Protein AF-A0A2P6NLJ6-F1 (afdb_monomer_lite)

InterPro domains:
  IPR040810 Calcium-regulated actin-bundling protein, C-terminal [PF18060] (160-242)
  IPR053356 Calcium-regulated actin-bundling protein [PTHR37009] (1-282)

Foldseek 3Di:
DVPLLVLLLVLLQAFLLSLLLLVCLLCVVVCVVVCLVVSVVLSQLQLVLCPPQRRNDRWAAQVSVQVSCVVVVPPDGPVNLVVVCVVLVNPNPPRIDGSNSVVCSVVVNHSNSSSPGHQFPDDVVLLVVLVVLLVQLVVLLVQLVVLVVQLVVLVVQLVVLVVQLVVLVVVLVVLLVVLVCQLPDPVDDPVSNVVSVVVSVVSVVDPDPSNVVSVVSNVVSVVSNVVSVVVSVVSLVSSVVSLVVSVVSLVVSVVVDRHSVSSSVSSVVSSVVSVVSRPPPDD

Radius of gyration: 33.22 Å; chains: 1; bounding box: 73×37×96 Å

Organism: NCBI:txid1890364

Structure (mmCIF, N/CA/C/O backbone):
data_AF-A0A2P6NLJ6-F1
#
_entry.id   AF-A0A2P6NLJ6-F1
#
loop_
_atom_site.group_PDB
_atom_site.id
_atom_site.type_symbol
_atom_site.label_atom_id
_atom_site.label_alt_id
_atom_site.label_comp_id
_atom_site.label_asym_id
_atom_site.label_entity_id
_atom_site.label_seq_id
_atom_site.pdbx_PDB_ins_code
_atom_site.Cartn_x
_atom_site.Cartn_y
_atom_site.Cartn_z
_atom_site.occupancy
_atom_site.B_iso_or_equiv
_atom_site.auth_seq_id
_atom_site.auth_comp_id
_atom_site.auth_asym_id
_atom_site.auth_atom_id
_atom_site.pdbx_PDB_model_num
ATOM 1 N N . MET A 1 1 ? 25.438 15.750 -32.563 1.00 48.75 1 MET A N 1
ATOM 2 C CA . MET A 1 1 ? 25.910 15.327 -31.223 1.00 48.75 1 MET A CA 1
ATOM 3 C C . MET A 1 1 ? 25.343 16.173 -30.073 1.00 48.75 1 MET A C 1
ATOM 5 O O . MET A 1 1 ? 25.399 15.696 -28.951 1.00 48.75 1 MET A O 1
ATOM 9 N N . SER A 1 2 ? 24.789 17.377 -30.308 1.00 60.34 2 SER A N 1
ATOM 10 C CA . SER A 1 2 ? 24.142 18.183 -29.246 1.00 60.34 2 SER A CA 1
ATOM 11 C C . SER A 1 2 ? 22.778 17.640 -28.794 1.00 60.34 2 SER A C 1
ATOM 13 O O . SER A 1 2 ? 22.372 17.903 -27.670 1.00 60.34 2 SER A O 1
ATOM 15 N N . ASP A 1 3 ? 22.088 16.894 -29.658 1.00 83.31 3 ASP A N 1
ATOM 16 C CA . ASP A 1 3 ? 20.690 16.507 -29.444 1.00 83.31 3 ASP A CA 1
ATOM 17 C C . ASP A 1 3 ? 20.557 15.289 -28.516 1.00 83.31 3 ASP A C 1
ATOM 19 O O . ASP A 1 3 ? 19.939 15.381 -27.460 1.00 83.31 3 ASP A O 1
ATOM 23 N N . ASP A 1 4 ? 21.277 14.198 -28.813 1.00 88.44 4 ASP A N 1
ATOM 24 C CA . ASP A 1 4 ? 21.260 12.972 -27.998 1.00 88.44 4 ASP A CA 1
ATOM 25 C C . ASP A 1 4 ? 21.548 13.259 -26.515 1.00 88.44 4 ASP A C 1
ATOM 27 O O . ASP A 1 4 ? 20.836 12.776 -25.636 1.00 88.44 4 ASP A O 1
ATOM 31 N N . LYS A 1 5 ? 22.579 14.072 -26.227 1.00 87.88 5 LYS A N 1
ATOM 32 C CA . LYS A 1 5 ? 22.982 14.429 -24.854 1.00 87.88 5 LYS A CA 1
ATOM 33 C C . LYS A 1 5 ? 21.906 15.231 -24.126 1.00 87.88 5 LYS A C 1
ATOM 35 O O . LYS A 1 5 ? 21.715 15.011 -22.930 1.00 87.88 5 LYS A O 1
ATOM 40 N N . SER A 1 6 ? 21.207 16.121 -24.829 1.00 90.50 6 SER A N 1
ATOM 41 C CA . SER A 1 6 ? 20.081 16.873 -24.266 1.00 90.50 6 SER A CA 1
ATOM 42 C C . SER A 1 6 ? 18.935 15.932 -23.910 1.00 90.50 6 SER A C 1
ATOM 44 O O . SER A 1 6 ? 18.518 15.899 -22.755 1.00 90.50 6 SER A O 1
ATOM 46 N N . ILE A 1 7 ? 18.526 15.081 -24.860 1.00 92.06 7 ILE A N 1
ATOM 47 C CA . ILE A 1 7 ? 17.463 14.085 -24.666 1.00 92.06 7 ILE A CA 1
ATOM 48 C C . ILE A 1 7 ? 17.794 13.186 -23.474 1.00 92.06 7 ILE A C 1
ATOM 50 O O . ILE A 1 7 ? 16.992 13.040 -22.557 1.00 92.06 7 ILE A O 1
ATOM 54 N N . PHE A 1 8 ? 19.005 12.625 -23.430 1.00 92.44 8 PHE A N 1
ATOM 55 C CA . PHE A 1 8 ? 19.424 11.776 -22.319 1.00 92.44 8 PHE A CA 1
ATOM 56 C C . PHE A 1 8 ? 19.363 12.516 -20.977 1.00 92.44 8 PHE A C 1
ATOM 58 O O . PHE A 1 8 ? 18.851 11.967 -20.006 1.00 92.44 8 PHE A O 1
ATOM 65 N N . THR A 1 9 ? 19.811 13.775 -20.928 1.00 92.31 9 THR A N 1
ATOM 66 C CA . THR A 1 9 ? 19.730 14.606 -19.715 1.00 92.31 9 THR A CA 1
ATOM 67 C C . THR A 1 9 ? 18.283 14.787 -19.257 1.00 92.31 9 THR A C 1
ATOM 69 O O . THR A 1 9 ? 17.986 14.583 -18.081 1.00 92.31 9 THR A O 1
ATOM 72 N N . GLU A 1 10 ? 17.362 15.099 -20.168 1.00 93.88 10 GLU A N 1
ATOM 73 C CA . GLU A 1 10 ? 15.933 15.232 -19.856 1.00 93.88 10 GLU A CA 1
ATOM 74 C C . GLU A 1 10 ? 15.333 13.932 -19.310 1.00 93.88 10 GLU A C 1
ATOM 76 O O . GLU A 1 10 ? 14.584 13.953 -18.332 1.00 93.88 10 GLU A O 1
ATOM 81 N N . LEU A 1 11 ? 15.715 12.785 -19.878 1.00 95.06 11 LEU A N 1
ATOM 82 C CA . LEU A 1 11 ? 15.290 11.476 -19.383 1.00 95.06 11 LEU A CA 1
ATOM 83 C C . LEU A 1 11 ? 15.773 11.216 -17.951 1.00 95.06 11 LEU A C 1
ATOM 85 O O . LEU A 1 11 ? 15.022 10.656 -17.154 1.00 95.06 11 LEU A O 1
ATOM 89 N N . THR A 1 12 ? 16.979 11.671 -17.591 1.00 94.50 12 THR A N 1
ATOM 90 C CA . THR A 1 12 ? 17.494 11.536 -16.218 1.00 94.50 12 THR A CA 1
ATOM 91 C C . THR A 1 12 ? 16.764 12.402 -15.183 1.00 94.50 12 THR A C 1
ATOM 93 O O . THR A 1 12 ? 16.948 12.193 -13.987 1.00 94.50 12 THR A O 1
ATOM 96 N N . HIS A 1 13 ? 15.923 13.352 -15.608 1.00 95.06 13 HIS A N 1
ATOM 97 C CA . HIS A 1 13 ? 15.077 14.153 -14.714 1.00 95.06 13 HIS A CA 1
ATOM 98 C C . HIS A 1 13 ? 13.687 13.550 -14.475 1.00 95.06 13 HIS A C 1
ATOM 100 O O . HIS A 1 13 ? 12.929 14.071 -13.656 1.00 95.06 13 HIS A O 1
ATOM 106 N N . LYS A 1 14 ? 13.338 12.450 -15.152 1.00 95.88 14 LYS A N 1
ATOM 107 C CA . LYS A 1 14 ? 12.126 11.682 -14.837 1.00 95.88 14 LYS A CA 1
ATOM 108 C C . LYS A 1 14 ? 12.241 11.033 -13.455 1.00 95.88 14 LYS A C 1
ATOM 110 O O . LYS A 1 14 ? 13.343 10.883 -12.928 1.00 95.88 14 LYS A O 1
ATOM 115 N N . SER A 1 15 ? 11.116 10.604 -12.886 1.00 96.69 15 SER A N 1
ATOM 116 C CA . SER A 1 15 ? 11.121 9.855 -11.624 1.00 96.69 15 SER A CA 1
ATOM 117 C C . SER A 1 15 ? 11.936 8.557 -11.746 1.00 96.69 15 SER A C 1
ATOM 119 O O . SER A 1 15 ? 12.067 8.017 -12.848 1.00 96.69 15 SER A O 1
ATOM 121 N N . TYR A 1 16 ? 12.461 8.010 -10.643 1.00 97.19 16 TYR A N 1
ATOM 122 C CA . TYR A 1 16 ? 13.166 6.717 -10.697 1.00 97.19 16 TYR A CA 1
ATOM 123 C C . TYR A 1 16 ? 12.339 5.596 -11.361 1.00 97.19 16 TYR A C 1
ATOM 125 O O . TYR A 1 16 ? 12.891 4.898 -12.216 1.00 97.19 16 TYR A O 1
ATOM 133 N N . PRO A 1 17 ? 11.032 5.422 -11.057 1.00 95.81 17 PRO A N 1
ATOM 134 C CA . PRO A 1 17 ? 10.186 4.478 -11.788 1.00 95.81 17 PRO A CA 1
ATOM 135 C C . PRO A 1 17 ? 10.130 4.749 -13.292 1.00 95.81 17 PRO A C 1
ATOM 137 O O . PRO A 1 17 ? 10.235 3.818 -14.083 1.00 95.81 17 PRO A O 1
ATOM 140 N N . ASP A 1 18 ? 10.002 6.005 -13.712 1.00 95.44 18 ASP A N 1
ATOM 141 C CA . ASP A 1 18 ? 9.873 6.336 -15.134 1.00 95.44 18 ASP A CA 1
ATOM 142 C C . ASP A 1 18 ? 11.199 6.192 -15.890 1.00 95.44 18 ASP A C 1
ATOM 144 O O . ASP A 1 18 ? 11.201 5.774 -17.047 1.00 95.44 18 ASP A O 1
ATOM 148 N N . GLN A 1 19 ? 12.334 6.453 -15.233 1.00 97.00 19 GLN A N 1
ATOM 149 C CA . GLN A 1 19 ? 13.661 6.120 -15.761 1.00 97.00 19 GLN A CA 1
ATOM 150 C C . GLN A 1 19 ? 13.810 4.608 -15.977 1.00 97.00 19 GLN A C 1
ATOM 152 O O . GLN A 1 19 ? 14.305 4.172 -17.018 1.00 97.00 19 GLN A O 1
ATOM 157 N N . ALA A 1 20 ? 13.352 3.799 -15.015 1.00 97.31 20 ALA A N 1
ATOM 158 C CA . ALA A 1 20 ? 13.362 2.345 -15.129 1.00 97.31 20 ALA A CA 1
ATOM 159 C C . ALA A 1 20 ? 12.448 1.854 -16.261 1.00 97.31 20 ALA A C 1
ATOM 161 O O . ALA A 1 20 ? 12.888 1.061 -17.092 1.00 97.31 20 ALA A O 1
ATOM 162 N N . LYS A 1 21 ? 11.207 2.354 -16.338 1.00 95.69 21 LYS A N 1
ATOM 163 C CA . LYS A 1 21 ? 10.256 2.030 -17.415 1.00 95.69 21 LYS A CA 1
ATOM 164 C C . LYS A 1 21 ? 10.823 2.396 -18.787 1.00 95.69 21 LYS A C 1
ATOM 166 O O . LYS A 1 21 ? 10.767 1.567 -19.688 1.00 95.69 21 LYS A O 1
ATOM 171 N N . TRP A 1 22 ? 11.428 3.582 -18.928 1.00 96.19 22 TRP A N 1
ATOM 172 C CA . TRP A 1 22 ? 12.073 4.015 -20.174 1.00 96.19 22 TRP A CA 1
ATOM 173 C C . TRP A 1 22 ? 13.138 3.021 -20.642 1.00 96.19 22 TRP A C 1
ATOM 175 O O . TRP A 1 22 ? 13.148 2.603 -21.802 1.00 96.19 22 TRP A O 1
ATOM 185 N N . TYR A 1 23 ? 14.019 2.612 -19.722 1.00 96.94 23 TYR A N 1
ATOM 186 C CA . TYR A 1 23 ? 15.057 1.627 -20.008 1.00 96.94 23 TYR A CA 1
ATOM 187 C C . TYR A 1 23 ? 14.457 0.261 -20.376 1.00 96.94 23 TYR A C 1
ATOM 189 O O . TYR A 1 23 ? 14.855 -0.347 -21.369 1.00 96.94 23 TYR A O 1
ATOM 197 N N . LEU A 1 24 ? 13.484 -0.220 -19.595 1.00 96.62 24 LEU A N 1
ATOM 198 C CA . LEU A 1 24 ? 12.848 -1.517 -19.818 1.00 96.62 24 LEU A CA 1
ATOM 199 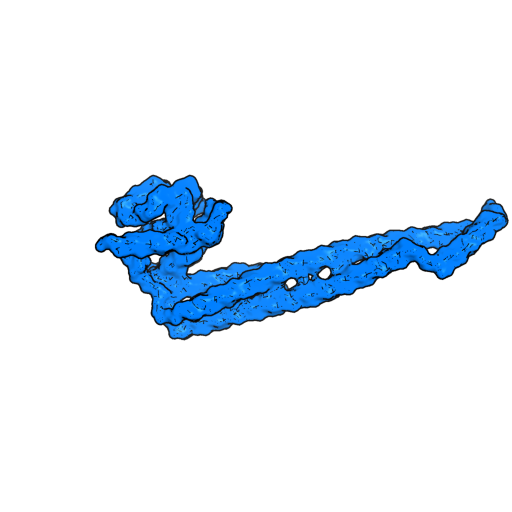C C . LEU A 1 24 ? 12.118 -1.576 -21.158 1.00 96.62 24 LEU A C 1
ATOM 201 O O . LEU A 1 24 ? 12.247 -2.576 -21.852 1.00 96.62 24 LEU A O 1
ATOM 205 N N . ASN A 1 25 ? 11.391 -0.523 -21.538 1.00 94.31 25 ASN A N 1
ATOM 206 C CA . ASN A 1 25 ? 10.736 -0.441 -22.844 1.00 94.31 25 ASN A CA 1
ATOM 207 C C . ASN A 1 25 ? 11.768 -0.480 -23.971 1.00 94.31 25 ASN A C 1
ATOM 209 O O . ASN A 1 25 ? 11.682 -1.332 -24.852 1.00 94.31 25 ASN A O 1
ATOM 213 N N . GLY A 1 26 ? 12.777 0.389 -23.867 1.00 94.44 26 GLY A N 1
ATOM 214 C CA . GLY A 1 26 ? 13.830 0.563 -24.860 1.00 94.44 26 GLY A CA 1
ATOM 215 C C . GLY A 1 26 ? 14.603 -0.705 -25.196 1.00 94.44 26 GLY A C 1
ATOM 216 O O . GLY A 1 26 ? 14.973 -0.924 -26.346 1.00 94.44 26 GLY A O 1
ATOM 217 N N . PHE A 1 27 ? 14.851 -1.543 -24.191 1.00 95.69 27 PHE A N 1
ATOM 218 C CA . PHE A 1 27 ? 15.766 -2.677 -24.306 1.00 95.69 27 PHE A CA 1
ATOM 219 C C . PHE A 1 27 ? 15.114 -4.019 -23.968 1.00 95.69 27 PHE A C 1
ATOM 221 O O . PHE A 1 27 ? 15.825 -4.994 -23.713 1.00 95.69 27 PHE A O 1
ATOM 228 N N . TRP A 1 28 ? 13.778 -4.095 -23.978 1.00 93.19 28 TRP A N 1
ATOM 229 C CA . TRP A 1 28 ? 13.030 -5.300 -23.604 1.00 93.19 28 TRP A CA 1
ATOM 230 C C . TRP A 1 28 ? 13.520 -6.542 -24.362 1.00 93.19 28 TRP A C 1
ATOM 232 O O . TRP A 1 28 ? 13.958 -7.519 -23.751 1.00 93.19 28 TRP A O 1
ATOM 242 N N . SER A 1 29 ? 13.539 -6.450 -25.695 1.00 90.50 29 SER A N 1
ATOM 243 C CA . SER A 1 29 ? 13.984 -7.509 -26.613 1.00 90.50 29 SER A CA 1
ATOM 244 C C . SER A 1 29 ? 15.503 -7.716 -26.632 1.00 90.50 29 SER A C 1
ATOM 246 O O . SER A 1 29 ? 15.977 -8.717 -27.160 1.00 90.50 29 SER A O 1
ATOM 248 N N . GLU A 1 30 ? 16.275 -6.797 -26.047 1.00 92.44 30 GLU A N 1
ATOM 249 C CA . GLU A 1 30 ? 17.738 -6.878 -25.929 1.00 92.44 30 GLU A CA 1
ATOM 250 C C . GLU A 1 30 ? 18.192 -7.482 -24.588 1.00 92.44 30 GLU A C 1
ATOM 252 O O . GLU A 1 30 ? 19.354 -7.354 -24.202 1.00 92.44 30 GLU A O 1
ATOM 257 N N . GLY A 1 31 ? 17.279 -8.134 -23.863 1.00 91.38 31 GLY A N 1
ATOM 258 C CA . GLY A 1 31 ? 17.572 -8.842 -22.617 1.00 91.38 31 GLY A CA 1
ATOM 259 C C . GLY A 1 31 ? 17.164 -8.101 -21.344 1.00 91.38 31 GLY A C 1
ATOM 260 O O . GLY A 1 31 ? 17.266 -8.686 -20.266 1.00 91.38 31 GLY A O 1
ATOM 261 N N . ALA A 1 32 ? 16.630 -6.873 -21.428 1.00 94.44 32 ALA A N 1
ATOM 262 C CA . ALA A 1 32 ? 16.170 -6.152 -20.235 1.00 94.44 32 ALA A CA 1
ATOM 263 C C . ALA A 1 32 ? 15.027 -6.880 -19.505 1.00 94.44 32 ALA A C 1
ATOM 265 O O . ALA A 1 32 ? 14.896 -6.734 -18.292 1.00 94.44 32 ALA A O 1
ATOM 266 N N . GLN A 1 33 ? 14.258 -7.727 -20.202 1.00 94.31 33 GLN A N 1
ATOM 267 C CA . GLN A 1 33 ? 13.250 -8.596 -19.587 1.00 94.31 33 GLN A CA 1
ATOM 268 C C . GLN A 1 33 ? 13.832 -9.495 -18.480 1.00 94.31 33 GLN A C 1
ATOM 270 O O . GLN A 1 33 ? 13.208 -9.656 -17.432 1.00 94.31 33 GLN A O 1
ATOM 275 N N . ALA A 1 34 ? 15.020 -10.073 -18.689 1.00 95.75 34 ALA A N 1
ATOM 276 C CA . ALA A 1 34 ? 15.660 -10.950 -17.703 1.00 95.75 34 ALA A CA 1
ATOM 277 C C . ALA A 1 34 ? 16.142 -10.175 -16.464 1.00 95.75 34 ALA A C 1
ATOM 279 O O . ALA A 1 34 ? 16.219 -10.725 -15.368 1.00 95.75 34 ALA A O 1
ATOM 280 N N . GLU A 1 35 ? 16.414 -8.882 -16.636 1.00 95.19 35 GLU A N 1
ATOM 281 C CA . GLU A 1 35 ? 16.909 -7.981 -15.596 1.00 95.19 35 GLU A CA 1
ATOM 282 C C . GLU A 1 35 ? 15.802 -7.137 -14.952 1.00 95.19 35 GLU A C 1
ATOM 284 O O . GLU A 1 35 ? 16.080 -6.360 -14.037 1.00 95.19 35 GLU A O 1
ATOM 289 N N . ALA A 1 36 ? 14.545 -7.287 -15.380 1.00 96.50 36 ALA A N 1
ATOM 290 C CA . ALA A 1 36 ? 13.442 -6.433 -14.948 1.00 96.50 36 ALA A CA 1
ATOM 291 C C . ALA A 1 36 ? 13.259 -6.422 -13.421 1.00 96.50 36 ALA A C 1
ATOM 293 O O . ALA A 1 36 ? 13.115 -5.361 -12.813 1.00 96.50 36 ALA A O 1
ATOM 294 N N . GLU A 1 37 ? 13.389 -7.585 -12.776 1.00 96.38 37 GLU A N 1
ATOM 295 C CA . GLU A 1 37 ? 13.325 -7.707 -11.315 1.00 96.38 37 GLU A CA 1
ATOM 296 C C . GLU A 1 37 ? 14.490 -6.988 -10.610 1.00 96.38 37 GLU A C 1
ATOM 298 O O . GLU A 1 37 ? 14.307 -6.401 -9.543 1.00 96.38 37 GLU A O 1
ATOM 303 N N . ASN A 1 38 ? 15.691 -7.002 -11.194 1.00 95.25 38 ASN A N 1
ATOM 304 C CA . ASN A 1 38 ? 16.839 -6.276 -10.648 1.00 95.25 38 ASN A CA 1
ATOM 305 C C . ASN A 1 38 ? 16.661 -4.768 -10.831 1.00 95.25 38 ASN A C 1
ATOM 307 O O . ASN A 1 38 ? 16.870 -4.011 -9.890 1.00 95.25 38 ASN A O 1
ATOM 311 N N . ILE A 1 39 ? 16.194 -4.337 -12.002 1.00 96.81 39 ILE A N 1
ATOM 312 C CA . ILE A 1 39 ? 15.910 -2.931 -12.310 1.00 96.81 39 ILE A CA 1
ATOM 313 C C . ILE A 1 39 ? 14.835 -2.374 -11.367 1.00 96.81 39 ILE A C 1
ATOM 315 O O . ILE A 1 39 ? 14.997 -1.280 -10.825 1.00 96.81 39 ILE A O 1
ATOM 319 N N . TRP A 1 40 ? 13.789 -3.155 -11.094 1.00 96.94 40 TRP A N 1
ATOM 320 C CA . TRP A 1 40 ? 12.788 -2.840 -10.076 1.00 96.94 40 TRP A CA 1
ATOM 321 C C . TRP A 1 40 ? 13.412 -2.631 -8.693 1.00 96.94 40 TRP A C 1
ATOM 323 O O . TRP A 1 40 ? 13.136 -1.623 -8.034 1.00 96.94 40 TRP A O 1
ATOM 333 N N . LYS A 1 41 ? 14.278 -3.556 -8.254 1.00 96.06 41 LYS A N 1
ATOM 334 C CA . LYS A 1 41 ? 14.988 -3.455 -6.969 1.00 96.06 41 LYS A CA 1
ATOM 335 C C . LYS A 1 41 ? 15.900 -2.232 -6.920 1.00 96.06 41 LYS A C 1
ATOM 337 O O . LYS A 1 41 ? 15.925 -1.551 -5.900 1.00 96.06 41 LYS A O 1
ATOM 342 N N . PHE A 1 42 ? 16.606 -1.922 -8.006 1.00 96.12 42 PHE A N 1
ATOM 343 C CA . PHE A 1 42 ? 17.468 -0.745 -8.083 1.00 96.12 42 PHE A CA 1
ATOM 344 C C . PHE A 1 42 ? 16.661 0.538 -7.934 1.00 96.12 42 PHE A C 1
ATOM 346 O O . PHE A 1 42 ? 16.980 1.352 -7.076 1.00 96.12 42 PHE A O 1
ATOM 353 N N . ALA A 1 43 ? 15.570 0.687 -8.683 1.00 97.06 43 ALA A N 1
ATOM 354 C CA . ALA A 1 43 ? 14.695 1.846 -8.562 1.00 97.06 43 ALA A CA 1
ATOM 355 C C . ALA A 1 43 ? 14.150 2.020 -7.136 1.00 97.06 43 ALA A C 1
ATOM 357 O O . ALA A 1 43 ? 14.195 3.120 -6.595 1.00 97.06 43 ALA A O 1
ATOM 358 N N . HIS A 1 44 ? 13.698 0.940 -6.491 1.00 95.38 44 HIS A N 1
ATOM 359 C CA . HIS A 1 44 ? 13.227 1.003 -5.103 1.00 95.38 44 HIS A CA 1
ATOM 360 C C . HIS A 1 44 ? 14.344 1.347 -4.123 1.00 95.38 44 HIS A C 1
ATOM 362 O O . HIS A 1 44 ? 14.106 2.083 -3.169 1.00 95.38 44 HIS A O 1
ATOM 368 N N . LYS A 1 45 ? 15.570 0.886 -4.380 1.00 95.81 45 LYS A N 1
ATOM 369 C CA . LYS A 1 45 ? 16.716 1.264 -3.563 1.00 95.81 45 LYS A CA 1
ATOM 370 C C . LYS A 1 45 ? 17.081 2.739 -3.735 1.00 95.81 45 LYS A C 1
ATOM 372 O O . LYS A 1 45 ? 17.370 3.401 -2.749 1.00 95.81 45 LYS A O 1
ATOM 377 N N . PHE A 1 46 ? 17.000 3.282 -4.948 1.00 95.88 46 PHE A N 1
ATOM 378 C CA . PHE A 1 46 ? 17.142 4.724 -5.174 1.00 95.88 46 PHE A CA 1
ATOM 379 C C . PHE A 1 46 ? 16.064 5.520 -4.425 1.00 95.88 46 PHE A C 1
ATOM 381 O O . PHE A 1 46 ? 16.387 6.493 -3.755 1.00 95.88 46 PHE A O 1
ATOM 388 N N . ILE A 1 47 ? 14.806 5.067 -4.463 1.00 96.25 47 ILE A N 1
ATOM 389 C CA . ILE A 1 47 ? 13.694 5.676 -3.713 1.00 96.25 47 ILE A CA 1
ATOM 390 C C . ILE A 1 47 ? 13.941 5.638 -2.197 1.00 96.25 47 ILE A C 1
ATOM 392 O O . ILE A 1 47 ? 13.613 6.595 -1.500 1.00 96.25 47 ILE A O 1
ATOM 396 N N . GLU A 1 48 ? 14.489 4.536 -1.682 1.00 95.25 48 GLU A N 1
ATOM 397 C CA . GLU A 1 48 ? 14.831 4.365 -0.265 1.00 95.25 48 GLU A CA 1
ATOM 398 C C . GLU A 1 48 ? 15.963 5.309 0.171 1.00 95.25 48 GLU A C 1
ATOM 400 O O . GLU A 1 48 ? 15.888 5.905 1.246 1.00 95.25 48 GLU A O 1
ATOM 405 N N . LEU A 1 49 ? 17.004 5.444 -0.657 1.00 94.38 49 LEU A N 1
ATOM 406 C CA . LEU A 1 49 ? 18.187 6.253 -0.351 1.00 94.38 49 LEU A CA 1
ATOM 407 C C . LEU A 1 49 ? 17.951 7.757 -0.570 1.00 94.38 49 LEU A C 1
ATOM 409 O O . LEU A 1 49 ? 18.553 8.572 0.126 1.00 94.38 49 LEU A O 1
ATOM 413 N N . ASP A 1 50 ? 17.047 8.143 -1.475 1.00 94.62 50 ASP A N 1
ATOM 414 C CA . ASP A 1 50 ? 16.621 9.534 -1.664 1.00 94.62 50 ASP A CA 1
ATOM 415 C C . ASP A 1 50 ? 15.630 9.953 -0.568 1.00 94.62 50 ASP A C 1
ATOM 417 O O . ASP A 1 50 ? 14.416 10.041 -0.764 1.00 94.62 50 ASP A O 1
ATOM 421 N N . GLN A 1 51 ? 16.156 10.211 0.629 1.00 89.44 51 GLN A N 1
ATOM 422 C CA . GLN A 1 51 ? 15.340 10.534 1.802 1.00 89.44 51 GLN A CA 1
ATOM 423 C C . GLN A 1 51 ? 14.493 11.804 1.625 1.00 89.44 51 GLN A C 1
ATOM 425 O O . GLN A 1 51 ? 13.451 11.934 2.274 1.00 89.44 51 GLN A O 1
ATOM 430 N N . GLN A 1 52 ? 14.927 12.723 0.754 1.00 90.69 52 GLN A N 1
ATOM 431 C CA . GLN A 1 52 ? 14.262 14.000 0.519 1.00 90.69 52 GLN A CA 1
ATOM 432 C C . GLN A 1 52 ? 13.092 13.861 -0.459 1.00 90.69 52 GLN A C 1
ATOM 434 O O . GLN A 1 52 ? 11.978 14.270 -0.136 1.00 90.69 52 GLN A O 1
ATOM 439 N N . ASN A 1 53 ? 13.334 13.297 -1.645 1.00 91.81 53 ASN A N 1
ATOM 440 C CA . ASN A 1 53 ? 12.357 13.303 -2.738 1.00 91.81 53 ASN A CA 1
ATOM 441 C C . ASN A 1 53 ? 11.664 11.945 -2.930 1.00 91.81 53 ASN A C 1
ATOM 443 O O . ASN A 1 53 ? 10.593 11.876 -3.543 1.00 91.81 53 ASN A O 1
ATOM 447 N N . LYS A 1 54 ? 12.229 10.862 -2.381 1.00 92.50 54 LYS A N 1
ATOM 448 C CA . LYS A 1 54 ? 11.683 9.497 -2.415 1.00 92.50 54 LYS A CA 1
ATOM 449 C C . LYS A 1 54 ? 11.253 9.088 -3.830 1.00 92.50 54 LYS A C 1
ATOM 451 O O . LYS A 1 54 ? 12.045 9.151 -4.766 1.00 92.50 54 LYS A O 1
ATOM 456 N N . LYS A 1 55 ? 9.986 8.686 -4.016 1.00 88.19 55 LYS A N 1
ATOM 457 C CA . LYS A 1 55 ? 9.431 8.253 -5.314 1.00 88.19 55 LYS A CA 1
ATOM 458 C C . LYS A 1 55 ? 9.463 9.362 -6.374 1.00 88.19 55 LYS A C 1
ATOM 460 O O . LYS A 1 55 ? 9.565 9.045 -7.553 1.00 88.19 55 LYS A O 1
ATOM 465 N N . GLY A 1 56 ? 9.409 10.632 -5.961 1.00 89.50 56 GLY A N 1
ATOM 466 C CA . GLY A 1 56 ? 9.497 11.798 -6.849 1.00 89.50 56 GLY A CA 1
ATOM 467 C C . GLY A 1 56 ? 10.929 12.241 -7.168 1.00 89.50 56 GLY A C 1
ATOM 468 O O . GLY A 1 56 ? 11.118 13.205 -7.907 1.00 89.50 56 GLY A O 1
ATOM 469 N N . GLY A 1 57 ? 11.934 11.566 -6.606 1.00 94.06 57 GLY A N 1
ATOM 470 C CA . GLY A 1 57 ? 13.339 11.814 -6.901 1.00 94.06 57 GLY A CA 1
ATOM 471 C C . GLY A 1 57 ? 13.753 11.350 -8.295 1.00 94.06 57 GLY A C 1
ATOM 472 O O . GLY A 1 57 ? 13.060 10.570 -8.951 1.00 94.06 57 GLY A O 1
ATOM 473 N N . HIS A 1 58 ? 14.909 11.842 -8.738 1.00 95.69 58 HIS A N 1
ATOM 474 C CA . HIS A 1 58 ? 15.447 11.569 -10.075 1.00 95.69 58 HIS A CA 1
ATOM 475 C C . HIS A 1 58 ? 16.964 11.299 -10.096 1.00 95.69 58 HIS A C 1
ATOM 477 O O . HIS A 1 58 ? 17.486 10.795 -11.092 1.00 95.69 58 HIS A O 1
ATOM 483 N N . LYS A 1 59 ? 17.690 11.583 -9.006 1.00 93.69 59 LYS A N 1
ATOM 484 C CA . LYS A 1 59 ? 19.129 11.309 -8.869 1.00 93.69 59 LYS A CA 1
ATOM 485 C C . LYS A 1 59 ? 19.578 11.278 -7.408 1.00 93.69 59 LYS A C 1
ATOM 487 O O . LYS A 1 59 ? 19.066 12.033 -6.587 1.00 93.69 59 LYS A O 1
ATOM 492 N N . LEU A 1 60 ? 20.598 10.472 -7.125 1.00 92.44 60 LEU A N 1
ATOM 493 C CA . LEU A 1 60 ? 21.289 10.425 -5.838 1.00 92.44 60 LEU A CA 1
ATOM 494 C C . LEU A 1 60 ? 22.527 11.318 -5.850 1.00 92.44 60 LEU A C 1
ATOM 496 O O . LEU A 1 60 ? 23.198 11.456 -6.875 1.00 92.44 60 LEU A O 1
ATOM 500 N N . ASP A 1 61 ? 22.858 11.894 -4.698 1.00 89.94 61 ASP A N 1
ATOM 501 C CA . ASP A 1 61 ? 24.161 12.522 -4.489 1.00 89.94 61 ASP A CA 1
ATOM 502 C C . ASP A 1 61 ? 25.287 11.480 -4.398 1.00 89.94 61 ASP A C 1
ATOM 504 O O . ASP A 1 61 ? 25.068 10.270 -4.475 1.00 89.94 61 ASP A O 1
ATOM 508 N N . GLU A 1 62 ? 26.522 11.949 -4.255 1.00 85.38 62 GLU A N 1
ATOM 509 C CA . GLU A 1 62 ? 27.705 11.091 -4.199 1.00 85.38 62 GLU A CA 1
ATOM 510 C C . GLU A 1 62 ? 27.680 10.075 -3.056 1.00 85.38 62 GLU A C 1
ATOM 512 O O . GLU A 1 62 ? 28.042 8.912 -3.253 1.00 85.38 62 GLU A O 1
ATOM 517 N N . PHE A 1 63 ? 27.250 10.512 -1.875 1.00 88.12 63 PHE A N 1
ATOM 518 C CA . PHE A 1 63 ? 27.237 9.678 -0.684 1.00 88.12 63 PHE A CA 1
ATOM 519 C C . PHE A 1 63 ? 26.223 8.544 -0.843 1.00 88.12 63 PHE A C 1
ATOM 521 O O . PHE A 1 63 ? 26.558 7.369 -0.668 1.00 88.12 63 PHE A O 1
ATOM 528 N N . TRP A 1 64 ? 25.002 8.874 -1.263 1.00 90.62 64 TRP A N 1
ATOM 529 C CA . TRP A 1 64 ? 23.950 7.886 -1.474 1.00 90.62 64 TRP A CA 1
ATOM 530 C C . TRP A 1 64 ? 24.213 6.994 -2.686 1.00 90.62 64 TRP A C 1
ATOM 532 O O . TRP A 1 64 ? 23.898 5.806 -2.646 1.00 90.62 64 TRP A O 1
ATOM 542 N N . SER A 1 65 ? 24.875 7.513 -3.722 1.00 88.19 65 SER A N 1
ATOM 543 C CA . SER A 1 65 ? 25.348 6.702 -4.850 1.00 88.19 65 SER A CA 1
ATOM 544 C C . SER A 1 65 ? 26.359 5.647 -4.404 1.00 88.19 65 SER A C 1
ATOM 546 O O . SER A 1 65 ? 26.303 4.507 -4.860 1.00 88.19 65 SER A O 1
ATOM 548 N N . HIS A 1 66 ? 27.263 5.996 -3.483 1.00 85.19 66 HIS A N 1
ATOM 549 C CA . HIS A 1 66 ? 28.199 5.035 -2.899 1.00 85.19 66 HIS A CA 1
ATOM 550 C C . HIS A 1 66 ? 27.477 3.959 -2.112 1.00 85.19 66 HIS A C 1
ATOM 552 O O . HIS A 1 66 ? 27.713 2.769 -2.321 1.00 85.19 66 HIS A O 1
ATOM 558 N N . LYS A 1 67 ? 26.543 4.383 -1.259 1.00 89.12 67 LYS A N 1
ATOM 559 C CA . LYS A 1 67 ? 25.757 3.462 -0.449 1.00 89.12 67 LYS A CA 1
ATOM 560 C C . LYS A 1 67 ? 24.943 2.491 -1.306 1.00 89.12 67 LYS A C 1
ATOM 562 O O . LYS A 1 67 ? 24.879 1.306 -0.992 1.00 89.12 67 LYS A O 1
ATOM 567 N N . PHE A 1 68 ? 24.379 2.976 -2.411 1.00 91.50 68 PHE A N 1
ATOM 568 C CA . PHE A 1 68 ? 23.684 2.145 -3.387 1.00 91.50 68 PHE A CA 1
ATOM 569 C C . PHE A 1 68 ? 24.585 1.030 -3.941 1.00 91.50 68 PHE A C 1
ATOM 571 O O . PHE A 1 68 ? 24.195 -0.134 -3.879 1.00 91.50 68 PHE A O 1
ATOM 578 N N . LEU A 1 69 ? 25.785 1.369 -4.435 1.00 87.94 69 LEU A N 1
ATOM 579 C CA . LEU A 1 69 ? 26.713 0.400 -5.039 1.00 87.94 69 LEU A CA 1
ATOM 580 C C . LEU A 1 69 ? 27.207 -0.656 -4.038 1.00 87.94 69 LEU A C 1
ATOM 582 O O . LEU A 1 69 ? 27.316 -1.834 -4.387 1.00 87.94 69 LEU A O 1
ATOM 586 N N . GLU A 1 70 ? 27.455 -0.256 -2.787 1.00 86.50 70 GLU A N 1
ATOM 587 C CA . GLU A 1 70 ? 27.778 -1.190 -1.702 1.00 86.50 70 GLU A CA 1
ATOM 588 C C . GLU A 1 70 ? 26.643 -2.188 -1.448 1.00 86.50 70 GLU A C 1
ATOM 590 O O . GLU A 1 70 ? 26.879 -3.395 -1.350 1.00 86.50 70 GLU A O 1
ATOM 595 N N . ASP A 1 71 ? 25.406 -1.693 -1.346 1.00 86.62 71 ASP A N 1
ATOM 596 C CA . ASP A 1 71 ? 24.250 -2.503 -0.961 1.00 86.62 71 ASP A CA 1
ATOM 597 C C . ASP A 1 71 ? 23.901 -3.554 -2.030 1.00 86.62 71 ASP A C 1
ATOM 599 O O . ASP A 1 71 ? 23.494 -4.670 -1.697 1.00 86.62 71 ASP A O 1
ATOM 603 N N . ILE A 1 72 ? 24.127 -3.247 -3.312 1.00 86.12 72 ILE A N 1
ATOM 604 C CA . ILE A 1 72 ? 23.967 -4.210 -4.415 1.00 86.12 72 ILE A CA 1
ATOM 605 C C . ILE A 1 72 ? 25.185 -5.130 -4.605 1.00 86.12 72 ILE A C 1
ATOM 607 O O . ILE A 1 72 ? 25.180 -5.975 -5.502 1.00 86.12 72 ILE A O 1
ATOM 611 N N . LYS A 1 73 ? 26.212 -4.994 -3.750 1.00 79.81 73 LYS A N 1
ATOM 612 C CA . LYS A 1 73 ? 27.466 -5.765 -3.763 1.00 79.81 73 LYS A CA 1
ATOM 613 C C . LYS A 1 73 ? 28.210 -5.701 -5.098 1.00 79.81 73 LYS A C 1
ATOM 615 O O . LYS A 1 73 ? 28.873 -6.664 -5.491 1.00 79.81 73 LYS A O 1
ATOM 620 N N . GLU A 1 74 ? 28.113 -4.579 -5.805 1.00 69.56 74 GLU A N 1
ATOM 621 C CA . GLU A 1 74 ? 28.913 -4.377 -7.007 1.00 69.56 74 GLU A CA 1
ATOM 622 C C . GLU A 1 74 ? 30.369 -4.074 -6.645 1.00 69.56 74 GLU A C 1
ATOM 624 O O . GLU A 1 74 ? 30.668 -3.293 -5.747 1.00 69.56 74 GLU A O 1
ATOM 629 N N . SER A 1 75 ? 31.305 -4.685 -7.374 1.00 50.34 75 SER A N 1
ATOM 630 C CA . SER A 1 75 ? 32.748 -4.535 -7.132 1.00 50.34 75 SER A CA 1
ATOM 631 C C . SER A 1 75 ? 33.326 -3.206 -7.637 1.00 50.34 75 SER A C 1
ATOM 633 O O . SER A 1 75 ? 34.525 -2.960 -7.498 1.00 50.34 75 SER A O 1
ATOM 635 N N . HIS A 1 76 ? 32.515 -2.358 -8.270 1.00 60.19 76 HIS A N 1
ATOM 636 C CA . HIS A 1 76 ? 32.946 -1.060 -8.772 1.00 60.19 76 HIS A CA 1
ATOM 637 C C . HIS A 1 76 ? 32.665 0.026 -7.732 1.00 60.19 76 HIS A C 1
ATOM 639 O O . HIS A 1 76 ? 31.528 0.236 -7.326 1.00 60.19 76 HIS A O 1
ATOM 645 N N . THR A 1 77 ? 33.706 0.749 -7.318 1.00 66.19 77 THR A N 1
ATOM 646 C CA . THR A 1 77 ? 33.545 1.954 -6.497 1.00 66.19 77 THR A CA 1
ATOM 647 C C . THR A 1 77 ? 32.886 3.066 -7.323 1.00 66.19 77 THR A C 1
ATOM 649 O O . THR A 1 77 ? 33.018 3.094 -8.551 1.00 66.19 77 THR A O 1
ATOM 652 N N . VAL A 1 78 ? 32.232 4.038 -6.673 1.00 66.94 78 VAL A N 1
ATOM 653 C CA . VAL A 1 78 ? 31.658 5.233 -7.345 1.00 66.94 78 VAL A CA 1
ATOM 654 C C . VAL A 1 78 ? 32.679 5.927 -8.246 1.00 66.94 78 VAL A C 1
ATOM 656 O O . VAL A 1 78 ? 32.329 6.456 -9.297 1.00 66.94 78 VAL A O 1
ATOM 659 N N . ILE A 1 79 ? 33.957 5.883 -7.867 1.00 70.44 79 ILE A N 1
ATOM 660 C CA . ILE A 1 79 ? 35.068 6.429 -8.648 1.00 70.44 79 ILE A CA 1
ATOM 661 C C . ILE A 1 79 ? 35.218 5.682 -9.983 1.00 70.44 79 ILE A C 1
ATOM 663 O O . ILE A 1 79 ? 35.318 6.320 -11.028 1.00 70.44 79 ILE A O 1
ATOM 667 N N . ALA A 1 80 ? 35.184 4.345 -9.978 1.00 71.50 80 ALA A N 1
ATOM 668 C CA . ALA A 1 80 ? 35.276 3.539 -11.197 1.00 71.50 80 ALA A CA 1
ATOM 669 C C . ALA A 1 80 ? 34.062 3.743 -12.122 1.00 71.50 80 ALA A C 1
ATOM 671 O O . ALA A 1 80 ? 34.231 3.876 -13.335 1.00 71.50 80 ALA A O 1
ATOM 672 N N . LEU A 1 81 ? 32.855 3.823 -11.548 1.00 72.75 81 LEU A N 1
ATOM 673 C CA . LEU A 1 81 ? 31.627 4.152 -12.278 1.00 72.75 81 LEU A CA 1
ATOM 674 C C . LEU A 1 81 ? 31.723 5.537 -12.934 1.00 72.75 81 LEU A C 1
ATOM 676 O O . LEU A 1 81 ? 31.496 5.678 -14.135 1.00 72.75 81 LEU A O 1
ATOM 680 N N . ARG A 1 82 ? 32.115 6.559 -12.165 1.00 73.31 82 ARG A N 1
ATOM 681 C CA . ARG A 1 82 ? 32.259 7.934 -12.659 1.00 73.31 82 ARG A CA 1
ATOM 682 C C . ARG A 1 82 ? 33.318 8.067 -13.740 1.00 73.31 82 ARG A C 1
ATOM 684 O O . ARG A 1 82 ? 33.080 8.780 -14.709 1.00 73.31 82 ARG A O 1
ATOM 691 N N . ASN A 1 83 ? 34.459 7.394 -13.599 1.00 74.44 83 ASN A N 1
ATOM 692 C CA . ASN A 1 83 ? 35.506 7.420 -14.619 1.00 74.44 83 ASN A CA 1
ATOM 693 C C . ASN A 1 83 ? 34.983 6.865 -15.945 1.00 74.44 83 ASN A C 1
ATOM 695 O O . ASN A 1 83 ? 35.100 7.535 -16.965 1.00 74.44 83 ASN A O 1
ATOM 699 N N . LYS A 1 84 ? 34.290 5.723 -15.919 1.00 69.50 84 LYS A N 1
ATOM 700 C CA . LYS A 1 84 ? 33.696 5.136 -17.125 1.00 69.50 84 LYS A CA 1
ATOM 701 C C . LYS A 1 84 ? 32.546 5.979 -17.703 1.00 69.50 84 LYS A C 1
ATOM 703 O O . LYS A 1 84 ? 32.459 6.129 -18.918 1.00 69.50 84 LYS A O 1
ATOM 708 N N . LEU A 1 85 ? 31.695 6.590 -16.868 1.00 74.44 85 LEU A N 1
ATOM 709 C CA . LEU A 1 85 ? 30.670 7.537 -17.339 1.00 74.44 85 LEU A CA 1
ATOM 710 C C . LEU A 1 85 ? 31.296 8.776 -17.995 1.00 74.44 85 LEU A C 1
ATOM 712 O O . LEU A 1 85 ? 30.775 9.276 -18.992 1.00 74.44 85 LEU A O 1
ATOM 716 N N . ARG A 1 86 ? 32.418 9.269 -17.460 1.00 80.44 86 ARG A N 1
ATOM 717 C CA . ARG A 1 86 ? 33.165 10.396 -18.028 1.00 80.44 86 ARG A CA 1
ATOM 718 C C . ARG A 1 86 ? 33.831 10.021 -19.350 1.00 80.44 86 ARG A C 1
ATOM 720 O O . ARG A 1 86 ? 33.700 10.774 -20.310 1.00 80.44 86 ARG A O 1
ATOM 727 N N . GLU A 1 87 ? 34.481 8.860 -19.414 1.00 77.38 87 GLU A N 1
ATOM 728 C CA . GLU A 1 87 ? 35.083 8.305 -20.636 1.00 77.38 87 GLU A CA 1
ATOM 729 C C . GLU A 1 87 ? 34.042 8.126 -21.749 1.00 77.38 87 GLU A C 1
ATOM 731 O O . GLU A 1 87 ? 34.304 8.460 -22.902 1.00 77.38 87 GLU A O 1
ATOM 736 N N . ALA A 1 88 ? 32.831 7.686 -21.399 1.00 68.56 88 ALA A N 1
ATOM 737 C CA . ALA A 1 88 ? 31.718 7.538 -22.335 1.00 68.56 88 ALA A CA 1
ATOM 738 C C . ALA A 1 88 ? 30.979 8.859 -22.654 1.00 68.56 88 ALA A C 1
ATOM 740 O O . ALA A 1 88 ? 30.043 8.853 -23.453 1.00 68.56 88 ALA A O 1
ATOM 741 N N . ASN A 1 89 ? 31.362 9.991 -22.040 1.00 72.50 89 ASN A N 1
ATOM 742 C CA . ASN A 1 89 ? 30.651 11.280 -22.108 1.00 72.50 89 ASN A CA 1
ATOM 743 C C . ASN A 1 89 ? 29.158 11.183 -21.703 1.00 72.50 89 ASN A C 1
ATOM 745 O O . ASN A 1 89 ? 28.305 11.900 -22.228 1.00 72.50 89 ASN A O 1
ATOM 749 N N . MET A 1 90 ? 28.850 10.288 -20.760 1.00 73.00 90 MET A N 1
ATOM 750 C CA . MET A 1 90 ? 27.506 9.983 -20.245 1.00 73.00 90 MET A CA 1
ATOM 751 C C . MET A 1 90 ? 27.224 10.587 -18.867 1.00 73.00 90 MET A C 1
ATOM 753 O O . MET A 1 90 ? 26.107 10.489 -18.377 1.00 73.00 90 MET A O 1
ATOM 757 N N . GLN A 1 91 ? 28.221 11.219 -18.246 1.00 76.06 91 GLN A N 1
ATOM 758 C CA . GLN A 1 91 ? 28.057 11.956 -16.996 1.00 76.06 91 GLN A CA 1
ATOM 759 C C . GLN A 1 91 ? 27.318 13.278 -17.269 1.00 76.06 91 GLN A C 1
ATOM 761 O O . GLN A 1 91 ? 27.947 14.293 -17.582 1.00 76.06 91 GLN A O 1
ATOM 766 N N . VAL A 1 92 ? 25.985 13.266 -17.185 1.00 78.31 92 VAL A N 1
ATOM 767 C CA . VAL A 1 92 ? 25.138 14.445 -17.445 1.00 78.31 92 VAL A CA 1
ATOM 768 C C . VAL A 1 92 ? 24.682 15.131 -16.159 1.00 78.31 92 VAL A C 1
ATOM 770 O O . VAL A 1 92 ? 24.491 16.343 -16.156 1.00 78.31 92 VAL A O 1
ATOM 773 N 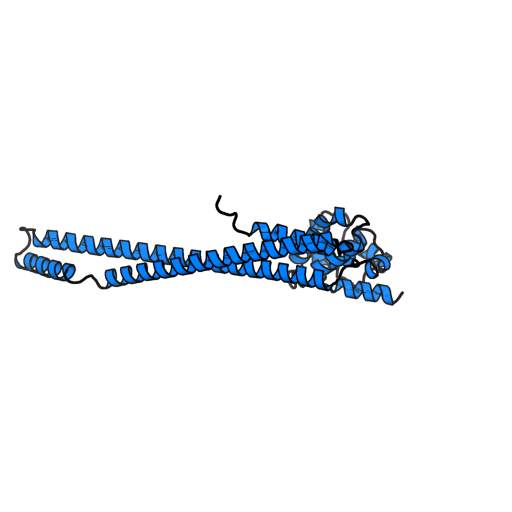N . ASN A 1 93 ? 24.625 14.401 -15.039 1.00 77.69 93 ASN A N 1
ATOM 774 C CA . ASN A 1 93 ? 24.214 14.934 -13.733 1.00 77.69 93 ASN A CA 1
ATOM 775 C C . ASN A 1 93 ? 25.371 15.409 -12.832 1.00 77.69 93 ASN A C 1
ATOM 777 O O . ASN A 1 93 ? 25.202 15.631 -11.626 1.00 77.69 93 ASN A O 1
ATOM 781 N N . GLY A 1 94 ? 26.563 15.596 -13.404 1.00 81.06 94 GLY A N 1
ATOM 782 C CA . GLY A 1 94 ? 27.749 16.017 -12.660 1.00 81.06 94 GLY A CA 1
ATOM 783 C C . GLY A 1 94 ? 28.101 15.012 -11.561 1.00 81.06 94 GLY A C 1
ATOM 784 O O . GLY A 1 94 ? 28.352 13.843 -11.841 1.00 81.06 94 GLY A O 1
ATOM 785 N N . ASN A 1 95 ? 28.126 15.461 -10.305 1.00 78.56 95 ASN A N 1
ATOM 786 C CA . ASN A 1 95 ? 28.437 14.605 -9.154 1.00 78.56 95 ASN A CA 1
ATOM 787 C C . ASN A 1 95 ? 27.249 13.753 -8.673 1.00 78.56 95 ASN A C 1
ATOM 789 O O . ASN A 1 95 ? 27.410 12.965 -7.744 1.00 78.56 95 ASN A O 1
ATOM 793 N N . HIS A 1 96 ? 26.082 13.881 -9.291 1.00 87.25 96 HIS A N 1
ATOM 794 C CA . HIS A 1 96 ? 24.914 13.076 -8.956 1.00 87.25 96 HIS A CA 1
ATOM 795 C C . HIS A 1 96 ? 24.774 11.924 -9.948 1.00 87.25 96 HIS A C 1
ATOM 797 O O . HIS A 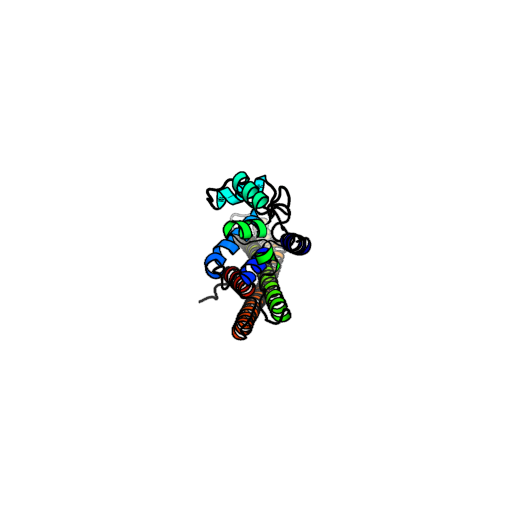1 96 ? 25.232 12.021 -11.086 1.00 87.25 96 HIS A O 1
ATOM 803 N N . MET A 1 97 ? 24.137 10.844 -9.512 1.00 90.19 97 MET A N 1
ATOM 804 C CA . MET A 1 97 ? 23.866 9.664 -10.326 1.00 90.19 97 MET A CA 1
ATOM 805 C C . MET A 1 97 ? 22.360 9.473 -10.444 1.00 90.19 97 MET A C 1
ATOM 807 O O . MET A 1 97 ? 21.672 9.250 -9.448 1.00 90.19 97 MET A O 1
ATOM 811 N N . SER A 1 98 ? 21.842 9.541 -11.663 1.00 94.12 98 SER A N 1
ATOM 812 C CA . SER A 1 98 ? 20.490 9.076 -11.972 1.00 94.12 98 SER A CA 1
ATOM 813 C C . SER A 1 98 ? 20.449 7.553 -12.103 1.00 94.12 98 SER A C 1
ATOM 815 O O . SER A 1 98 ? 21.469 6.900 -12.360 1.00 94.12 98 SER A O 1
ATOM 817 N N . LEU A 1 99 ? 19.256 6.973 -11.964 1.00 95.12 99 LEU A N 1
ATOM 818 C CA . LEU A 1 99 ? 19.072 5.544 -12.201 1.00 95.12 99 LEU A CA 1
ATOM 819 C C . LEU A 1 99 ? 19.402 5.201 -13.659 1.00 95.12 99 LEU A C 1
ATOM 821 O O . LEU A 1 99 ? 20.058 4.197 -13.918 1.00 95.12 99 LEU A O 1
ATOM 825 N N . LEU A 1 100 ? 19.003 6.048 -14.611 1.00 94.31 100 LEU A N 1
ATOM 826 C CA . LEU A 1 100 ? 19.235 5.810 -16.031 1.00 94.31 100 LEU A CA 1
ATOM 827 C C . LEU A 1 100 ? 20.727 5.846 -16.400 1.00 94.31 100 LEU A C 1
ATOM 829 O O . LEU A 1 100 ? 21.163 5.005 -17.185 1.00 94.31 100 LEU A O 1
ATOM 833 N N . GLU A 1 101 ? 21.529 6.745 -15.814 1.00 91.44 101 GLU A N 1
ATOM 834 C CA . GLU A 1 101 ? 22.997 6.731 -15.967 1.00 91.44 101 GLU A CA 1
ATOM 835 C C . GLU A 1 101 ? 23.592 5.409 -15.474 1.00 91.44 101 GLU A C 1
ATOM 837 O O . GLU A 1 101 ? 24.387 4.787 -16.181 1.00 91.44 101 GLU A O 1
ATOM 842 N N . TYR A 1 102 ? 23.162 4.945 -14.298 1.00 92.06 102 TYR A N 1
ATOM 843 C CA . TYR A 1 102 ? 23.615 3.675 -13.737 1.00 92.06 102 TYR A CA 1
ATOM 844 C C . TYR A 1 102 ? 23.196 2.465 -14.593 1.00 92.06 102 TYR A C 1
ATOM 846 O O . TYR A 1 102 ? 24.028 1.608 -14.886 1.00 92.06 102 TYR A O 1
ATOM 854 N N . LEU A 1 103 ? 21.944 2.402 -15.056 1.00 93.25 103 LEU A N 1
ATOM 855 C CA . LEU A 1 103 ? 21.457 1.319 -15.921 1.00 93.25 103 LEU A CA 1
ATOM 856 C C . LEU A 1 103 ? 22.194 1.292 -17.263 1.00 93.25 103 LEU A C 1
ATOM 858 O O . LEU A 1 103 ? 22.601 0.231 -17.737 1.00 93.25 103 LEU A O 1
ATOM 862 N N . SER A 1 104 ? 22.405 2.466 -17.857 1.00 90.81 104 SER A N 1
ATOM 863 C CA . SER A 1 104 ? 23.135 2.586 -19.118 1.00 90.81 104 SER A CA 1
ATOM 864 C C . SER A 1 104 ? 24.572 2.101 -18.965 1.00 90.81 104 SER A C 1
ATOM 866 O O . SER A 1 104 ? 25.067 1.350 -19.801 1.00 90.81 104 SER A O 1
ATOM 868 N N . PHE A 1 105 ? 25.216 2.458 -17.855 1.00 87.56 105 PHE A N 1
ATOM 869 C CA . PHE A 1 105 ? 26.538 1.966 -17.507 1.00 87.56 105 PHE A CA 1
ATOM 870 C C . PHE A 1 105 ? 26.575 0.444 -17.308 1.00 87.56 105 PHE A C 1
ATOM 872 O O . PHE A 1 105 ? 27.354 -0.248 -17.966 1.00 87.56 105 PHE A O 1
ATOM 879 N N . ARG A 1 106 ? 25.734 -0.080 -16.407 1.00 88.25 106 ARG A N 1
ATOM 880 C CA . ARG A 1 106 ? 25.743 -1.489 -15.985 1.00 88.25 106 ARG A CA 1
ATOM 881 C C . ARG A 1 106 ? 25.536 -2.436 -17.160 1.00 88.25 106 ARG A C 1
ATOM 883 O O . ARG A 1 106 ? 26.171 -3.484 -17.224 1.00 88.25 106 ARG A O 1
ATOM 890 N N . TYR A 1 107 ? 24.671 -2.049 -18.090 1.00 90.75 107 TYR A N 1
ATOM 891 C CA . TYR A 1 107 ? 24.314 -2.854 -19.255 1.00 90.75 107 TYR A CA 1
ATOM 892 C C . TYR A 1 107 ? 24.976 -2.375 -20.551 1.00 90.75 107 TYR A C 1
ATOM 894 O O . TYR A 1 107 ? 24.550 -2.761 -21.641 1.00 90.75 107 TYR A O 1
ATOM 902 N N . ASN A 1 108 ? 26.016 -1.543 -20.435 1.00 89.38 108 ASN A N 1
ATOM 903 C CA . ASN A 1 108 ? 26.849 -1.079 -21.542 1.00 89.38 108 ASN A CA 1
ATOM 904 C C . ASN A 1 108 ? 26.043 -0.492 -22.721 1.00 89.38 108 ASN A C 1
ATOM 906 O O . ASN A 1 108 ? 26.285 -0.805 -23.889 1.00 89.38 108 ASN A O 1
ATOM 910 N N . LYS A 1 109 ? 25.044 0.342 -22.415 1.00 91.00 109 LYS A N 1
ATOM 911 C CA . LYS A 1 109 ? 24.246 1.068 -23.407 1.00 91.00 109 LYS A CA 1
ATOM 912 C C . LYS A 1 109 ? 24.833 2.452 -23.627 1.00 91.00 109 LYS A C 1
ATOM 914 O O . LYS A 1 109 ? 25.115 3.178 -22.679 1.00 91.00 109 LYS A O 1
ATOM 919 N N . SER A 1 110 ? 24.996 2.823 -24.894 1.00 90.25 110 SER A N 1
ATOM 920 C CA . SER A 1 110 ? 25.452 4.164 -25.250 1.00 90.25 110 SER A CA 1
ATOM 921 C C . SER A 1 110 ? 24.348 5.192 -25.022 1.00 90.25 110 SER A C 1
ATOM 923 O O . SER A 1 110 ? 23.160 4.886 -25.117 1.00 90.25 110 SER A O 1
ATOM 925 N N . LEU A 1 111 ? 24.751 6.442 -24.804 1.00 88.75 111 LEU A N 1
ATOM 926 C CA . LEU A 1 111 ? 23.835 7.570 -24.665 1.00 88.75 111 LEU A CA 1
ATOM 927 C C . LEU A 1 111 ? 22.817 7.631 -25.812 1.00 88.75 111 LEU A C 1
ATOM 929 O O . LEU A 1 111 ? 21.616 7.720 -25.576 1.00 88.75 111 LEU A O 1
ATOM 933 N N . LYS A 1 112 ? 23.302 7.525 -27.055 1.00 91.00 112 LYS A N 1
ATOM 934 C CA . LYS A 1 112 ? 22.463 7.546 -28.257 1.00 91.00 112 LYS A CA 1
ATOM 935 C C . LYS A 1 112 ? 21.460 6.392 -28.275 1.00 91.00 112 LYS A C 1
ATOM 937 O O . LYS A 1 112 ? 20.310 6.606 -28.642 1.00 91.00 112 LYS A O 1
ATOM 942 N N . ALA A 1 113 ? 21.887 5.190 -27.881 1.00 93.31 113 ALA A N 1
ATOM 943 C CA . ALA A 1 113 ? 20.998 4.033 -27.835 1.00 93.31 113 ALA A CA 1
ATOM 944 C C . ALA A 1 113 ? 19.853 4.251 -26.842 1.00 93.31 113 ALA A C 1
ATOM 946 O O . ALA A 1 113 ? 18.722 3.909 -27.149 1.00 93.31 113 ALA A O 1
ATOM 947 N N . VAL A 1 114 ? 20.131 4.846 -25.679 1.00 92.94 114 VAL A N 1
ATOM 948 C CA . VAL A 1 114 ? 19.118 5.090 -24.639 1.00 92.94 114 VAL A CA 1
ATOM 949 C C . VAL A 1 114 ? 18.190 6.245 -25.013 1.00 92.94 114 VAL A C 1
ATOM 951 O O . VAL A 1 114 ? 16.987 6.152 -24.783 1.00 92.94 114 VAL A O 1
ATOM 954 N N . ALA A 1 115 ? 18.731 7.316 -25.600 1.00 93.00 115 ALA A N 1
ATOM 955 C CA . ALA A 1 115 ? 17.963 8.490 -26.014 1.00 93.00 115 ALA A CA 1
ATOM 956 C C . ALA A 1 115 ? 16.906 8.158 -27.080 1.00 93.00 115 ALA A C 1
ATOM 958 O O . ALA A 1 115 ? 15.793 8.670 -27.017 1.00 93.00 115 ALA A O 1
ATOM 959 N N . HIS A 1 116 ? 17.239 7.269 -28.019 1.00 92.69 116 HIS A N 1
ATOM 960 C CA . HIS A 1 116 ? 16.372 6.890 -29.143 1.00 92.69 116 HIS A CA 1
ATOM 961 C C . HIS A 1 116 ? 15.832 5.461 -29.022 1.00 92.69 116 HIS A C 1
ATOM 963 O O . HIS A 1 116 ? 15.480 4.840 -30.025 1.00 92.69 116 HIS A O 1
ATOM 969 N N . ALA A 1 117 ? 15.813 4.912 -27.806 1.00 92.44 117 ALA A N 1
ATOM 970 C CA . ALA A 1 117 ? 15.376 3.542 -27.582 1.00 92.44 117 ALA A CA 1
ATOM 971 C C . ALA A 1 117 ? 13.874 3.396 -27.898 1.00 92.44 117 ALA A C 1
ATOM 973 O O . ALA A 1 117 ? 13.091 4.263 -27.493 1.00 92.44 117 ALA A O 1
ATOM 974 N N . PRO A 1 118 ? 13.444 2.312 -28.568 1.00 91.06 118 PRO A N 1
ATOM 975 C CA . PRO A 1 118 ? 12.043 2.113 -28.929 1.00 91.06 118 PRO A CA 1
ATOM 976 C C . PRO A 1 118 ? 11.158 2.032 -27.679 1.00 91.06 118 PRO A C 1
ATOM 978 O O . PRO A 1 118 ? 11.363 1.185 -26.818 1.00 91.06 118 PRO A O 1
ATOM 981 N N . GLN A 1 119 ? 10.144 2.890 -27.574 1.00 91.19 119 GLN A N 1
ATOM 982 C CA . GLN A 1 119 ? 9.264 2.942 -26.394 1.00 91.19 119 GLN A CA 1
ATOM 983 C C . GLN A 1 119 ? 7.980 2.101 -26.542 1.00 91.19 119 GLN A C 1
ATOM 985 O O . GLN A 1 119 ? 7.069 2.214 -25.726 1.00 91.19 119 GLN A O 1
ATOM 990 N N . GLY A 1 120 ? 7.923 1.233 -27.556 1.00 84.06 120 GLY A N 1
ATOM 991 C CA . GLY A 1 120 ? 6.702 0.557 -28.007 1.00 84.06 120 GLY A CA 1
ATOM 992 C C . GLY A 1 120 ? 5.947 1.374 -29.065 1.00 84.06 120 GLY A C 1
ATOM 993 O O . GLY A 1 120 ? 6.169 2.574 -29.205 1.00 84.06 120 GLY A O 1
ATOM 994 N N . GLU A 1 121 ? 5.074 0.712 -29.825 1.00 76.44 121 GLU A N 1
ATOM 995 C CA . GLU A 1 121 ? 4.250 1.320 -30.889 1.00 76.44 121 GLU A CA 1
ATOM 996 C C . GLU A 1 121 ? 2.758 1.412 -30.498 1.00 76.44 121 GLU A C 1
ATOM 998 O O . GLU A 1 121 ? 1.926 1.830 -31.302 1.00 76.44 121 GLU A O 1
ATOM 1003 N N . GLY A 1 122 ? 2.404 1.000 -29.275 1.00 72.50 122 GLY A N 1
ATOM 1004 C CA . GLY A 1 122 ? 1.039 1.051 -28.745 1.00 72.50 122 GLY A CA 1
ATOM 1005 C C . GLY A 1 122 ? 0.533 2.474 -28.485 1.00 72.50 122 GLY A C 1
ATOM 1006 O O . GLY A 1 122 ? 1.313 3.422 -28.402 1.00 72.50 122 GLY A O 1
ATOM 1007 N N . ASP A 1 123 ? -0.785 2.623 -28.326 1.00 81.25 123 ASP A N 1
ATOM 1008 C CA . ASP A 1 123 ? -1.419 3.913 -28.030 1.00 81.25 123 ASP A CA 1
ATOM 1009 C C . ASP A 1 123 ? -1.012 4.395 -26.621 1.00 81.25 123 ASP A C 1
ATOM 1011 O O . ASP A 1 123 ? -1.339 3.725 -25.635 1.00 81.25 123 ASP A O 1
ATOM 1015 N N . PRO A 1 124 ? -0.333 5.554 -26.480 1.00 82.06 124 PRO A N 1
ATOM 1016 C CA . PRO A 1 124 ? 0.078 6.081 -25.177 1.00 82.06 124 PRO A CA 1
ATOM 1017 C C . PRO A 1 124 ? -1.078 6.221 -24.179 1.00 82.06 124 PRO A C 1
ATOM 1019 O O . PRO A 1 124 ? -0.877 6.038 -22.978 1.00 82.06 124 PRO A O 1
ATOM 1022 N N . ARG A 1 125 ? -2.302 6.457 -24.673 1.00 86.00 125 ARG A N 1
ATOM 1023 C CA . ARG A 1 125 ? -3.507 6.588 -23.842 1.00 86.00 125 ARG A CA 1
ATOM 1024 C C . ARG A 1 125 ? -3.855 5.303 -23.097 1.00 86.00 125 ARG A C 1
ATOM 1026 O O . ARG A 1 125 ? -4.419 5.370 -22.013 1.00 86.00 125 ARG A O 1
ATOM 1033 N N . GLU A 1 126 ? -3.504 4.135 -23.638 1.00 87.94 126 GLU A N 1
ATOM 1034 C CA . GLU A 1 126 ? -3.732 2.855 -22.956 1.00 87.94 126 GLU A CA 1
ATOM 1035 C C . GLU A 1 126 ? -2.799 2.689 -21.755 1.00 87.94 126 GLU A C 1
ATOM 1037 O O . GLU A 1 126 ? -3.207 2.183 -20.712 1.00 87.94 126 GLU A O 1
ATOM 1042 N N . ILE A 1 127 ? -1.552 3.150 -21.870 1.00 86.75 127 ILE A N 1
ATOM 1043 C CA . ILE A 1 127 ? -0.602 3.134 -20.753 1.00 86.75 127 ILE A CA 1
ATOM 1044 C C . ILE A 1 127 ? -1.012 4.154 -19.689 1.00 86.75 127 ILE A C 1
ATOM 1046 O O . ILE A 1 127 ? -0.952 3.846 -18.500 1.00 86.75 127 ILE A O 1
ATOM 1050 N N . GLU A 1 128 ? -1.476 5.336 -20.099 1.00 89.12 128 GLU A N 1
ATOM 1051 C CA . GLU A 1 128 ? -2.028 6.342 -19.184 1.00 89.12 128 GLU A CA 1
ATOM 1052 C C . GLU A 1 128 ? -3.270 5.822 -18.448 1.00 89.12 128 GLU A C 1
ATOM 1054 O O . GLU A 1 128 ? -3.365 5.961 -17.229 1.00 89.12 128 GLU A O 1
ATOM 1059 N N . GLU A 1 129 ? -4.197 5.160 -19.147 1.00 91.62 129 GLU A N 1
ATOM 1060 C CA . GLU A 1 129 ? -5.376 4.557 -18.519 1.00 91.62 129 GLU A CA 1
ATOM 1061 C C . GLU A 1 129 ? -4.990 3.418 -17.561 1.00 91.62 129 GLU A C 1
ATOM 1063 O O . GLU A 1 129 ? -5.529 3.333 -16.454 1.00 91.62 129 GLU A O 1
ATOM 1068 N N . ALA A 1 130 ? -4.032 2.566 -17.937 1.00 91.50 130 ALA A N 1
ATOM 1069 C CA . ALA A 1 130 ? -3.530 1.513 -17.058 1.00 91.50 130 ALA A CA 1
ATOM 1070 C C . ALA A 1 130 ? -2.905 2.098 -15.781 1.00 91.50 130 ALA A C 1
ATOM 1072 O O . ALA A 1 130 ? -3.197 1.632 -14.676 1.00 91.50 130 ALA A O 1
ATOM 1073 N N . GLN A 1 131 ? -2.106 3.159 -15.921 1.00 91.06 131 GLN A N 1
ATOM 1074 C CA . GLN A 1 131 ? -1.512 3.882 -14.800 1.00 91.06 131 GLN A CA 1
ATOM 1075 C C . GLN A 1 131 ? -2.596 4.516 -13.909 1.00 91.06 131 GLN A C 1
ATOM 1077 O O . GLN A 1 131 ? -2.535 4.386 -12.688 1.00 91.06 131 GLN A O 1
ATOM 1082 N N . ALA A 1 132 ? -3.639 5.112 -14.492 1.00 93.94 132 ALA A N 1
ATOM 1083 C CA . ALA A 1 132 ? -4.760 5.668 -13.736 1.00 93.94 132 ALA A CA 1
ATOM 1084 C C . ALA A 1 132 ? -5.535 4.588 -12.957 1.00 93.94 132 ALA A C 1
ATOM 1086 O O . ALA A 1 132 ? -5.937 4.805 -11.810 1.00 93.94 132 ALA A O 1
ATOM 1087 N N . LYS A 1 133 ? -5.718 3.392 -13.535 1.00 94.50 133 LYS A N 1
ATOM 1088 C CA . LYS A 1 133 ? -6.329 2.254 -12.826 1.00 94.50 133 LYS A CA 1
ATOM 1089 C C . LYS A 1 133 ? -5.460 1.781 -11.659 1.00 94.50 133 LYS A C 1
ATOM 1091 O O . LYS A 1 133 ? -6.003 1.478 -10.599 1.00 94.50 133 LYS A O 1
ATOM 1096 N N . LEU A 1 134 ? -4.133 1.772 -11.798 1.00 92.62 134 LEU A N 1
ATOM 1097 C CA . LEU A 1 134 ? -3.222 1.478 -10.683 1.00 92.62 134 LEU A CA 1
ATOM 1098 C C . LEU A 1 134 ? -3.321 2.492 -9.548 1.00 92.62 134 LEU A C 1
ATOM 1100 O O . LEU A 1 134 ? -3.358 2.109 -8.379 1.00 92.62 134 LEU A O 1
ATOM 1104 N N . GLU A 1 135 ? -3.370 3.779 -9.877 1.00 92.69 135 GLU A N 1
ATOM 1105 C CA . GLU A 1 135 ? -3.543 4.839 -8.883 1.00 92.69 135 GLU A CA 1
ATOM 1106 C C . GLU A 1 135 ? -4.889 4.699 -8.162 1.00 92.69 135 GLU A C 1
ATOM 1108 O O . GLU A 1 135 ? -4.956 4.824 -6.938 1.00 92.69 135 GLU A O 1
ATOM 1113 N N . ALA A 1 136 ? -5.948 4.326 -8.889 1.00 94.75 136 ALA A N 1
ATOM 1114 C CA . ALA A 1 136 ? -7.242 4.009 -8.293 1.00 94.75 136 ALA A CA 1
ATOM 1115 C C . ALA A 1 136 ? -7.175 2.798 -7.342 1.00 94.75 136 ALA A C 1
ATOM 1117 O O . ALA A 1 136 ? -7.800 2.829 -6.281 1.00 94.75 136 ALA A O 1
ATOM 1118 N N . VAL A 1 137 ? -6.397 1.757 -7.672 1.00 95.94 137 VAL A N 1
ATOM 1119 C CA . VAL A 1 137 ? -6.135 0.619 -6.769 1.00 95.94 137 VAL A CA 1
ATOM 1120 C C . VAL A 1 137 ? -5.408 1.077 -5.507 1.00 95.94 137 VAL A C 1
ATOM 1122 O O . VAL A 1 137 ? -5.827 0.730 -4.404 1.00 95.94 137 VAL A O 1
ATOM 1125 N N . GLN A 1 138 ? -4.344 1.871 -5.647 1.00 92.44 138 GLN A N 1
ATOM 1126 C CA . GLN A 1 138 ? -3.575 2.383 -4.508 1.00 92.44 138 GLN A CA 1
ATOM 1127 C C . GLN A 1 138 ? -4.457 3.224 -3.580 1.00 92.44 138 GLN A C 1
ATOM 1129 O O . GLN A 1 138 ? -4.504 2.962 -2.379 1.00 92.44 138 GLN A O 1
ATOM 1134 N N . SER A 1 139 ? -5.236 4.150 -4.142 1.00 94.19 139 SER A N 1
ATOM 1135 C CA . SER A 1 139 ? -6.180 4.973 -3.382 1.00 94.19 139 SER A CA 1
ATOM 1136 C C . SER A 1 139 ? -7.259 4.132 -2.684 1.00 94.19 139 SER A C 1
ATOM 1138 O O . SER A 1 139 ? -7.581 4.376 -1.519 1.00 94.19 139 SER A O 1
ATOM 1140 N N . ALA A 1 140 ? -7.790 3.099 -3.348 1.00 94.81 140 ALA A N 1
ATOM 1141 C CA . ALA A 1 140 ? -8.775 2.204 -2.744 1.00 94.81 140 ALA A CA 1
ATOM 1142 C C . ALA A 1 140 ? -8.189 1.388 -1.577 1.00 94.81 140 ALA A C 1
ATOM 1144 O O . ALA A 1 140 ? -8.847 1.242 -0.547 1.00 94.81 140 ALA A O 1
ATOM 1145 N N . LEU A 1 141 ? -6.947 0.908 -1.698 1.00 93.19 141 LEU A N 1
ATOM 1146 C CA . LEU A 1 141 ? -6.245 0.204 -0.618 1.00 93.19 141 LEU A CA 1
ATOM 1147 C C . LEU A 1 141 ? -5.935 1.124 0.570 1.00 93.19 141 LEU A C 1
ATOM 1149 O O . LEU A 1 141 ? -6.060 0.704 1.720 1.00 93.19 141 LEU A O 1
ATOM 1153 N N . GLU A 1 142 ? -5.558 2.379 0.325 1.00 93.19 142 GLU A N 1
ATOM 1154 C CA . GLU A 1 142 ? -5.373 3.372 1.389 1.00 93.19 142 GLU A CA 1
ATOM 1155 C C . GLU A 1 142 ? -6.687 3.664 2.121 1.00 93.19 142 GLU A C 1
ATOM 1157 O O . GLU A 1 142 ? -6.723 3.652 3.354 1.00 93.19 142 GLU A O 1
ATOM 1162 N N . ALA A 1 143 ? -7.782 3.844 1.377 1.00 94.44 143 ALA A N 1
ATOM 1163 C CA . ALA A 1 143 ? -9.109 4.038 1.953 1.00 94.44 143 ALA A CA 1
ATOM 1164 C C . ALA A 1 143 ? -9.574 2.816 2.764 1.00 94.44 143 ALA A C 1
ATOM 1166 O O . ALA A 1 143 ? -10.146 2.982 3.841 1.00 94.44 143 ALA A O 1
ATOM 1167 N N . GLN A 1 144 ? -9.300 1.598 2.285 1.00 94.25 144 GLN A N 1
ATOM 1168 C CA . GLN A 1 144 ? -9.573 0.366 3.026 1.00 94.25 144 GLN A CA 1
ATOM 1169 C C . GLN A 1 144 ? -8.794 0.331 4.346 1.00 94.25 144 GLN A C 1
ATOM 1171 O O . GLN A 1 144 ? -9.396 0.122 5.395 1.00 94.25 144 GLN A O 1
ATOM 1176 N N . ARG A 1 145 ? -7.481 0.599 4.328 1.00 92.62 145 ARG A N 1
ATOM 1177 C CA . ARG A 1 145 ? -6.649 0.613 5.547 1.00 92.62 145 ARG A CA 1
ATOM 1178 C C . ARG A 1 145 ? -7.116 1.653 6.561 1.00 92.62 145 ARG A C 1
ATOM 1180 O O . ARG A 1 145 ? -7.174 1.362 7.753 1.00 92.62 145 ARG A O 1
ATOM 1187 N N . ALA A 1 146 ? -7.461 2.855 6.098 1.00 94.56 146 ALA A N 1
ATOM 1188 C CA . ALA A 1 146 ? -8.001 3.899 6.963 1.00 94.56 146 ALA A CA 1
ATOM 1189 C C . ALA A 1 146 ? -9.311 3.448 7.632 1.00 94.56 146 ALA A C 1
ATOM 1191 O O . ALA A 1 146 ? -9.519 3.679 8.823 1.00 94.56 146 ALA A O 1
ATOM 1192 N N . GLN A 1 147 ? -10.167 2.751 6.882 1.00 96.00 147 GLN A N 1
ATOM 1193 C CA . GLN A 1 147 ? -11.431 2.238 7.394 1.00 96.00 147 GLN A CA 1
ATOM 1194 C C . GLN A 1 147 ? -11.249 1.041 8.345 1.00 96.00 147 GLN A C 1
ATOM 1196 O O . GLN A 1 147 ? -11.955 0.942 9.346 1.00 96.00 147 GLN A O 1
ATOM 1201 N N . GLU A 1 148 ? -10.284 0.155 8.093 1.00 93.62 148 GLU A N 1
ATOM 1202 C CA . GLU A 1 148 ? -9.913 -0.918 9.027 1.00 93.62 148 GLU A CA 1
ATOM 1203 C C . GLU A 1 148 ? -9.426 -0.359 10.369 1.00 93.62 148 GLU A C 1
ATOM 1205 O O . GLU A 1 148 ? -9.780 -0.882 11.427 1.00 93.62 148 GLU A O 1
ATOM 1210 N N . GLU A 1 149 ? -8.659 0.732 10.351 1.00 94.94 149 GLU A N 1
ATOM 1211 C CA . GLU A 1 149 ? -8.225 1.401 11.578 1.00 94.94 149 GLU A CA 1
ATOM 1212 C C . GLU A 1 149 ? -9.405 2.038 12.331 1.00 94.94 149 GLU A C 1
ATOM 1214 O O . GLU A 1 149 ? -9.495 1.927 13.555 1.00 94.94 149 GLU A O 1
ATOM 1219 N N . ALA A 1 150 ? -10.379 2.607 11.610 1.00 96.25 150 ALA A N 1
ATOM 1220 C CA . ALA A 1 150 ? -11.623 3.093 12.209 1.00 96.25 150 ALA A CA 1
ATOM 1221 C C . ALA A 1 150 ? -12.431 1.964 12.878 1.00 96.25 150 ALA A C 1
ATOM 1223 O O . ALA A 1 150 ? -12.973 2.163 13.970 1.00 96.25 150 ALA A O 1
ATOM 1224 N N . VAL A 1 151 ? -12.469 0.764 12.280 1.00 97.44 151 VAL A N 1
ATOM 1225 C CA . VAL A 1 151 ? -13.083 -0.423 12.900 1.00 97.44 151 VAL A CA 1
ATOM 1226 C C . VAL A 1 151 ? -12.350 -0.810 14.180 1.00 97.44 151 VAL A C 1
ATOM 1228 O O . VAL A 1 151 ? -13.008 -0.982 15.203 1.00 97.44 151 VAL A O 1
ATOM 1231 N N . LYS A 1 152 ? -11.013 -0.893 14.170 1.00 96.38 152 LYS A N 1
ATOM 1232 C CA . LYS A 1 152 ? -10.239 -1.220 15.383 1.00 96.38 152 LYS A CA 1
ATOM 1233 C C . LYS A 1 152 ? -10.492 -0.224 16.509 1.00 96.38 152 LYS A C 1
ATOM 1235 O O . LYS A 1 152 ? -10.682 -0.633 17.654 1.00 96.38 152 LYS A O 1
ATOM 1240 N N . GLN A 1 153 ? -10.542 1.070 16.191 1.00 96.19 153 GLN A N 1
ATOM 1241 C CA . GLN A 1 153 ? -10.864 2.091 17.182 1.00 96.19 153 GLN A CA 1
ATOM 1242 C C . GLN A 1 153 ? -12.288 1.908 17.724 1.00 96.19 153 GLN A C 1
ATOM 1244 O O . GLN A 1 153 ? -12.497 1.969 18.933 1.00 96.19 153 GLN A O 1
ATOM 1249 N N . ALA A 1 154 ? -13.269 1.626 16.862 1.00 96.88 154 ALA A N 1
ATOM 1250 C CA . ALA A 1 154 ? -14.639 1.363 17.295 1.00 96.88 154 ALA A CA 1
ATOM 1251 C C . ALA A 1 154 ? -14.764 0.084 18.149 1.00 96.88 154 ALA A C 1
ATOM 1253 O O . ALA A 1 154 ? -15.564 0.057 19.083 1.00 96.88 154 ALA A O 1
ATOM 1254 N N . GLU A 1 155 ? -13.969 -0.957 17.878 1.00 96.94 155 GLU A N 1
ATOM 1255 C CA . 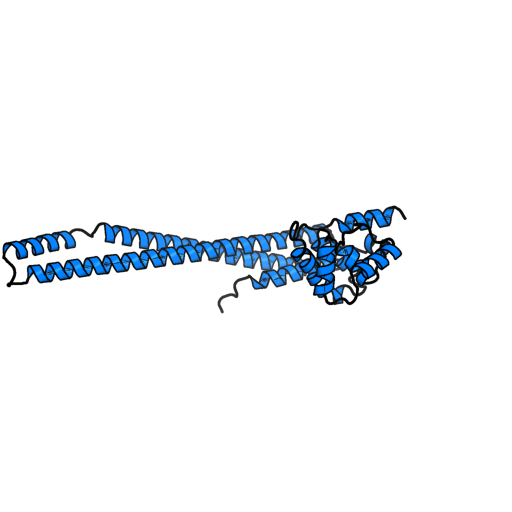GLU A 1 155 ? -13.896 -2.168 18.709 1.00 96.94 155 GLU A CA 1
ATOM 1256 C C . GLU A 1 155 ? -13.277 -1.883 20.082 1.00 96.94 155 GLU A C 1
ATOM 1258 O O . GLU A 1 155 ? -13.777 -2.373 21.098 1.00 96.94 155 GLU A O 1
ATOM 1263 N N . ALA A 1 156 ? -12.227 -1.058 20.138 1.00 97.62 156 ALA A N 1
ATOM 1264 C CA . ALA A 1 156 ? -11.637 -0.608 21.396 1.00 97.62 156 ALA A CA 1
ATOM 1265 C C . ALA A 1 156 ? -12.638 0.216 22.227 1.00 97.62 156 ALA A C 1
ATOM 1267 O O . ALA A 1 156 ? -12.808 -0.056 23.418 1.00 97.62 156 ALA A O 1
ATOM 1268 N N . ASP A 1 157 ? -13.351 1.153 21.590 1.00 95.81 157 ASP A N 1
ATOM 1269 C CA . ASP A 1 157 ? -14.406 1.958 22.219 1.00 95.81 157 ASP A CA 1
ATOM 1270 C C . ASP A 1 157 ? -15.534 1.062 22.766 1.00 95.81 157 ASP A C 1
ATOM 1272 O O . ASP A 1 157 ? -15.964 1.224 23.910 1.00 95.81 157 ASP A O 1
ATOM 1276 N N . GLN A 1 158 ? -15.994 0.080 21.977 1.00 97.56 158 GLN A N 1
ATOM 1277 C CA . GLN A 1 158 ? -17.029 -0.870 22.397 1.00 97.56 158 GLN A CA 1
ATOM 1278 C C . GLN A 1 158 ? -16.563 -1.714 23.588 1.00 97.56 158 GLN A C 1
ATOM 1280 O O . GLN A 1 158 ? -17.306 -1.898 24.552 1.00 97.56 158 GLN A O 1
ATOM 1285 N N . LYS A 1 159 ? -15.325 -2.218 23.551 1.00 97.12 159 LYS A N 1
ATOM 1286 C CA . LYS A 1 159 ? -14.756 -3.007 24.648 1.00 97.12 159 LYS A CA 1
ATOM 1287 C C . LYS A 1 159 ? -14.671 -2.189 25.937 1.00 97.12 159 LYS A C 1
ATOM 1289 O O . LYS A 1 159 ? -14.999 -2.711 27.002 1.00 97.12 159 LYS A O 1
ATOM 1294 N N . ALA A 1 160 ? -14.262 -0.923 25.847 1.00 96.75 160 ALA A N 1
ATOM 1295 C CA . ALA A 1 160 ? -14.230 -0.017 26.991 1.00 96.75 160 ALA A CA 1
ATOM 1296 C C . ALA A 1 160 ? -15.641 0.249 27.546 1.00 96.75 160 ALA A C 1
ATOM 1298 O O . ALA A 1 160 ? -15.843 0.163 28.756 1.00 96.75 160 ALA A O 1
ATOM 1299 N N . ALA A 1 161 ? -16.627 0.487 26.674 1.00 96.38 161 ALA A N 1
ATOM 1300 C CA . ALA A 1 161 ? -18.016 0.704 27.080 1.00 96.38 161 ALA A CA 1
ATOM 1301 C C . ALA A 1 161 ? -18.648 -0.539 27.734 1.00 96.38 161 ALA A C 1
ATOM 1303 O O . ALA A 1 161 ? -19.374 -0.411 28.717 1.00 96.38 161 ALA A O 1
ATOM 1304 N N . LEU A 1 162 ? -18.345 -1.743 27.237 1.00 96.19 162 LEU A N 1
ATOM 1305 C CA . LEU A 1 162 ? -18.792 -2.998 27.852 1.00 96.19 162 LEU A CA 1
ATOM 1306 C C . LEU A 1 162 ? -18.136 -3.241 29.215 1.00 96.19 162 LEU A C 1
ATOM 1308 O O . LEU A 1 162 ? -18.800 -3.709 30.136 1.00 96.19 162 LEU A O 1
ATOM 1312 N N . ALA A 1 163 ? -16.850 -2.914 29.365 1.00 96.75 163 ALA A N 1
ATOM 1313 C CA . ALA A 1 163 ? -16.166 -3.021 30.652 1.00 96.75 163 ALA A CA 1
ATOM 1314 C C . ALA A 1 163 ? -16.766 -2.066 31.698 1.00 96.75 163 ALA A C 1
ATOM 1316 O O . ALA A 1 163 ? -16.977 -2.474 32.840 1.00 96.75 163 ALA A O 1
ATOM 1317 N N . ASP A 1 164 ? -17.077 -0.826 31.306 1.00 95.12 164 ASP A N 1
ATOM 1318 C CA . ASP A 1 164 ? -17.749 0.140 32.180 1.00 95.12 164 ASP A CA 1
ATOM 1319 C C . ASP A 1 164 ? -19.173 -0.308 32.537 1.00 95.12 164 ASP A C 1
ATOM 1321 O O . ASP A 1 164 ? -19.535 -0.309 33.711 1.00 95.12 164 ASP A O 1
ATOM 1325 N N . LEU A 1 165 ? -19.948 -0.791 31.559 1.00 95.69 165 LEU A N 1
ATOM 1326 C CA . LEU A 1 165 ? -21.284 -1.338 31.802 1.00 95.69 165 LEU A CA 1
ATOM 1327 C C . LEU A 1 165 ? -21.249 -2.490 32.813 1.00 95.69 165 LEU A C 1
ATOM 1329 O O . LEU A 1 165 ? -21.961 -2.433 33.810 1.00 95.69 165 LEU A O 1
ATOM 1333 N N . ASN A 1 166 ? -20.374 -3.479 32.613 1.00 95.25 166 ASN A N 1
ATOM 1334 C CA . ASN A 1 166 ? -20.236 -4.610 33.535 1.00 95.25 166 ASN A CA 1
ATOM 1335 C C . ASN A 1 166 ? -19.835 -4.155 34.947 1.00 95.25 166 ASN A C 1
ATOM 1337 O O . ASN A 1 166 ? -20.325 -4.693 35.939 1.00 95.25 166 ASN A O 1
ATOM 1341 N N . LYS A 1 167 ? -18.959 -3.148 35.052 1.00 95.94 167 LYS A N 1
ATOM 1342 C CA . LYS A 1 167 ? -18.574 -2.562 36.340 1.00 95.94 167 LYS A CA 1
ATOM 1343 C C . LYS A 1 167 ? -19.774 -1.904 37.029 1.00 95.94 167 LYS A C 1
ATOM 1345 O O . LYS A 1 167 ? -20.002 -2.159 38.208 1.00 95.94 167 LYS A O 1
ATOM 1350 N N . GLN A 1 168 ? -20.545 -1.092 36.303 1.00 93.12 168 GLN A N 1
ATOM 1351 C CA . GLN A 1 168 ? -21.738 -0.429 36.838 1.00 93.12 168 GLN A CA 1
ATOM 1352 C C . GLN A 1 168 ? -22.833 -1.435 37.229 1.00 93.12 168 GLN A C 1
ATOM 1354 O O . GLN A 1 168 ? -23.511 -1.246 38.240 1.00 93.12 168 GLN A O 1
ATOM 1359 N N . GLU A 1 169 ? -22.991 -2.525 36.475 1.00 93.00 169 GLU A N 1
ATOM 1360 C CA . GLU A 1 169 ? -23.915 -3.615 36.808 1.00 93.00 169 GLU A CA 1
ATOM 1361 C C . GLU A 1 169 ? -23.510 -4.344 38.097 1.00 93.00 169 GLU A C 1
ATOM 1363 O O . GLU A 1 169 ? -24.364 -4.601 38.949 1.00 93.00 169 GLU A O 1
ATOM 1368 N N . GLU A 1 170 ? -22.218 -4.623 38.291 1.00 93.75 170 GLU A N 1
ATOM 1369 C CA . GLU A 1 170 ? -21.722 -5.279 39.507 1.00 93.75 170 GLU A CA 1
ATOM 1370 C C . GLU A 1 170 ? -21.797 -4.355 40.738 1.00 93.75 170 GLU A C 1
ATOM 1372 O O . GLU A 1 170 ? -22.186 -4.798 41.823 1.00 93.75 170 GLU A O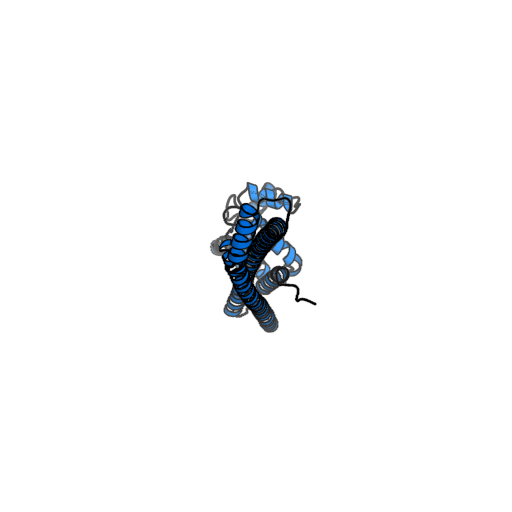 1
ATOM 1377 N N . GLU A 1 171 ? -21.500 -3.059 40.579 1.00 92.12 171 GLU A N 1
ATOM 1378 C CA . GLU A 1 171 ? -21.677 -2.042 41.628 1.00 92.12 171 GLU A CA 1
ATOM 1379 C C . GLU A 1 171 ? -23.151 -1.936 42.051 1.00 92.12 171 GLU A C 1
ATOM 1381 O O . GLU A 1 171 ? -23.458 -1.962 43.248 1.00 92.12 171 GLU A O 1
ATOM 1386 N N . TYR A 1 172 ? -24.073 -1.900 41.082 1.00 91.38 172 TYR A N 1
ATOM 1387 C CA . TYR A 1 172 ? -25.512 -1.897 41.346 1.00 91.38 172 TYR A CA 1
ATOM 1388 C C . TYR A 1 172 ? -25.962 -3.163 42.079 1.00 91.38 172 TYR A C 1
ATOM 1390 O O . TYR A 1 172 ? -26.636 -3.089 43.109 1.00 91.38 172 TYR A O 1
ATOM 1398 N N . LYS A 1 173 ? -25.549 -4.337 41.593 1.00 92.69 173 LYS A N 1
ATOM 1399 C CA . LYS A 1 173 ? -25.882 -5.631 42.198 1.00 92.69 173 LYS A CA 1
ATOM 1400 C C . LYS A 1 173 ? -25.360 -5.745 43.631 1.00 92.69 173 LYS A C 1
ATOM 1402 O O . LYS A 1 173 ? -26.085 -6.202 44.517 1.00 92.69 173 LYS A O 1
ATOM 1407 N N . THR A 1 174 ? -24.131 -5.293 43.874 1.00 93.88 174 THR A N 1
ATOM 1408 C CA . THR A 1 174 ? -23.520 -5.269 45.210 1.00 93.88 174 THR A CA 1
ATOM 1409 C C . THR A 1 174 ? -24.283 -4.334 46.146 1.00 93.88 174 THR A C 1
ATOM 1411 O O . THR A 1 174 ? -24.593 -4.715 47.278 1.00 93.88 174 THR A O 1
ATOM 1414 N N . LEU A 1 175 ? -24.651 -3.137 45.673 1.00 90.62 175 LEU A N 1
ATOM 1415 C CA . LEU A 1 175 ? -25.444 -2.180 46.444 1.00 90.62 175 LEU A CA 1
ATOM 1416 C C . LEU A 1 175 ? -26.800 -2.777 46.838 1.00 90.62 175 LEU A C 1
ATOM 1418 O O . LEU A 1 175 ? -27.137 -2.784 48.024 1.00 90.62 175 LEU A O 1
ATOM 1422 N N . VAL A 1 176 ? -27.530 -3.342 45.872 1.00 91.12 176 VAL A N 1
ATOM 1423 C CA . VAL A 1 176 ? -28.832 -3.987 46.095 1.00 91.12 176 VAL A CA 1
ATOM 1424 C C . VAL A 1 176 ? -28.718 -5.134 47.104 1.00 91.12 176 VAL A C 1
ATOM 1426 O O . VAL A 1 176 ? -29.486 -5.168 48.063 1.00 91.12 176 VAL A O 1
ATOM 1429 N N . SER A 1 177 ? -27.727 -6.020 46.954 1.00 93.38 177 SER A N 1
ATOM 1430 C CA . SER A 1 177 ? -27.480 -7.137 47.882 1.00 93.38 177 SER A CA 1
ATOM 1431 C C . SER A 1 177 ? -27.161 -6.660 49.308 1.00 93.38 177 SER A C 1
ATOM 1433 O O . SER A 1 177 ? -27.688 -7.182 50.299 1.00 93.38 177 SER A O 1
ATOM 1435 N N . SER A 1 178 ? -26.343 -5.609 49.435 1.00 92.12 178 SER A N 1
ATOM 1436 C CA . SER A 1 178 ? -25.975 -5.044 50.737 1.00 92.12 178 SER A CA 1
ATOM 1437 C C . SER A 1 178 ? -27.170 -4.408 51.460 1.00 92.12 178 SER A C 1
ATOM 1439 O O . SER A 1 178 ? -27.328 -4.592 52.670 1.00 92.12 178 SER A O 1
ATOM 1441 N N . LEU A 1 179 ? -28.037 -3.699 50.727 1.00 91.81 179 LEU A N 1
ATOM 1442 C CA . LEU A 1 179 ? -29.256 -3.093 51.262 1.00 91.81 179 LEU A CA 1
ATOM 1443 C C . LEU A 1 179 ? -30.293 -4.164 51.619 1.00 91.81 179 LEU A C 1
ATOM 1445 O O . LEU A 1 179 ? -30.923 -4.075 52.671 1.00 91.81 179 LEU A O 1
ATOM 1449 N N . GLU A 1 180 ? -30.414 -5.218 50.807 1.00 92.19 180 GLU A N 1
ATOM 1450 C CA . GLU A 1 180 ? -31.267 -6.374 51.099 1.00 92.19 180 GLU A CA 1
ATOM 1451 C C . GLU A 1 180 ? -30.865 -7.050 52.407 1.00 92.19 180 GLU A C 1
ATOM 1453 O O . GLU A 1 180 ? -31.720 -7.283 53.265 1.00 92.19 180 GLU A O 1
ATOM 1458 N N . THR A 1 181 ? -29.568 -7.301 52.589 1.00 92.94 181 THR A N 1
ATOM 1459 C CA . THR A 1 181 ? -29.031 -7.910 53.812 1.00 92.94 181 THR A CA 1
ATOM 1460 C C . THR A 1 181 ? -29.315 -7.025 55.026 1.00 92.94 181 THR A C 1
ATOM 1462 O O . THR A 1 181 ? -29.917 -7.484 55.996 1.00 92.94 181 THR A O 1
ATOM 1465 N N . LYS A 1 182 ? -28.991 -5.724 54.948 1.00 90.75 182 LYS A N 1
ATOM 1466 C CA . LYS A 1 182 ? -29.237 -4.759 56.035 1.00 90.75 182 LYS A CA 1
ATOM 1467 C C . LYS A 1 182 ? -30.717 -4.587 56.370 1.00 90.75 182 LYS A C 1
ATOM 1469 O O . LYS A 1 182 ? -31.045 -4.353 57.526 1.00 90.75 182 LYS A O 1
ATOM 1474 N N . SER A 1 183 ? -31.612 -4.699 55.389 1.00 89.62 183 SER A N 1
ATOM 1475 C CA . SER A 1 183 ? -33.059 -4.580 55.619 1.00 89.62 183 SER A CA 1
ATOM 1476 C C . SER A 1 183 ? -33.638 -5.760 56.415 1.00 89.62 183 SER A C 1
ATOM 1478 O O . SER A 1 183 ? -34.609 -5.587 57.152 1.00 89.62 183 SER A O 1
ATOM 1480 N N . LYS A 1 184 ? -33.025 -6.948 56.301 1.00 89.25 184 LYS A N 1
ATOM 1481 C CA . LYS A 1 184 ? -33.480 -8.201 56.930 1.00 89.25 184 LYS A CA 1
ATOM 1482 C C . LYS A 1 184 ? -32.737 -8.549 58.223 1.00 89.25 184 LYS A C 1
ATOM 1484 O O . LYS A 1 184 ? -33.186 -9.428 58.951 1.00 89.25 184 LYS A O 1
ATOM 1489 N N . ASP A 1 185 ? -31.629 -7.876 58.519 1.00 89.88 185 ASP A N 1
ATOM 1490 C CA . ASP A 1 185 ? -30.789 -8.182 59.674 1.00 89.88 185 ASP A CA 1
ATOM 1491 C C . ASP A 1 185 ? -31.411 -7.694 60.996 1.00 89.88 185 ASP A C 1
ATOM 1493 O O . ASP A 1 185 ? -31.437 -6.501 61.313 1.00 89.88 185 ASP A O 1
ATOM 1497 N N . SER A 1 186 ? -31.913 -8.643 61.790 1.00 83.31 186 SER A N 1
ATOM 1498 C CA . SER A 1 186 ? -32.530 -8.398 63.096 1.00 83.31 186 SER A CA 1
ATOM 1499 C C . SER A 1 186 ? -31.568 -7.862 64.162 1.00 83.31 186 SER A C 1
ATOM 1501 O O . SER A 1 186 ? -32.047 -7.367 65.182 1.00 83.31 186 SER A O 1
ATOM 1503 N N . ALA A 1 187 ? -30.247 -7.938 63.947 1.00 87.31 187 ALA A N 1
ATOM 1504 C CA . ALA A 1 187 ? -29.242 -7.391 64.859 1.00 87.31 187 ALA A CA 1
ATOM 1505 C C . ALA A 1 187 ? -29.091 -5.860 64.743 1.00 87.31 187 ALA A C 1
ATOM 1507 O O . ALA A 1 187 ? -28.523 -5.226 65.633 1.00 87.31 187 ALA A O 1
ATOM 1508 N N . ILE A 1 188 ? -29.612 -5.253 63.670 1.00 86.81 188 ILE A N 1
ATOM 1509 C CA . ILE A 1 188 ? -29.520 -3.813 63.400 1.00 86.81 188 ILE A CA 1
ATOM 1510 C C . ILE A 1 188 ? -30.789 -3.092 63.899 1.00 86.81 188 ILE A C 1
ATOM 1512 O O . ILE A 1 188 ? -31.903 -3.633 63.863 1.00 86.81 188 ILE A O 1
ATOM 1516 N N . SER A 1 189 ? -30.640 -1.842 64.363 1.00 90.38 189 SER A N 1
ATOM 1517 C CA . SER A 1 189 ? -31.753 -1.045 64.902 1.00 90.38 189 SER A CA 1
ATOM 1518 C C . SER A 1 189 ? -32.923 -0.920 63.915 1.00 90.38 189 SER A C 1
ATOM 1520 O O . SER A 1 189 ? -32.740 -0.861 62.697 1.00 90.38 189 SER A O 1
ATOM 1522 N N . LEU A 1 190 ? -34.151 -0.842 64.443 1.00 87.06 190 LEU A N 1
ATOM 1523 C CA . LEU A 1 190 ? -35.379 -0.758 63.640 1.00 87.06 190 LEU A CA 1
ATOM 1524 C C . LEU A 1 190 ? -35.349 0.412 62.640 1.00 87.06 190 LEU A C 1
ATOM 1526 O O . LEU A 1 190 ? -35.761 0.264 61.492 1.00 87.06 190 LEU A O 1
ATOM 1530 N N . VAL A 1 191 ? -34.808 1.561 63.057 1.00 90.94 191 VAL A N 1
ATOM 1531 C CA . VAL A 1 191 ? -34.668 2.752 62.205 1.00 90.94 191 VAL A CA 1
ATOM 1532 C C . VAL A 1 191 ? -33.706 2.490 61.042 1.00 90.94 191 VAL A C 1
ATOM 1534 O O . VAL A 1 191 ? -34.010 2.846 59.906 1.00 90.94 191 VAL A O 1
ATOM 1537 N N . GLN A 1 192 ? -32.570 1.831 61.293 1.00 89.50 192 GLN A N 1
ATOM 1538 C CA . GLN A 1 192 ? -31.592 1.493 60.254 1.00 89.50 192 GLN A CA 1
ATOM 1539 C C . GLN A 1 192 ? -32.129 0.450 59.263 1.00 89.50 192 GLN A C 1
ATOM 1541 O O . GLN A 1 192 ? -31.907 0.601 58.063 1.00 89.50 192 GLN A O 1
ATOM 1546 N N . ARG A 1 193 ? -32.887 -0.554 59.730 1.00 88.44 193 ARG A N 1
ATOM 1547 C CA . ARG A 1 193 ? -33.579 -1.518 58.854 1.00 88.44 193 ARG A CA 1
ATOM 1548 C C . ARG A 1 193 ? -34.597 -0.841 57.942 1.00 88.44 193 ARG A C 1
ATOM 1550 O O . ARG A 1 193 ? -34.578 -1.064 56.734 1.00 88.44 193 ARG A O 1
ATOM 1557 N N . ASN A 1 194 ? -35.439 0.027 58.503 1.00 91.00 194 ASN A N 1
ATOM 1558 C CA . ASN A 1 194 ? -36.442 0.762 57.730 1.00 91.00 194 ASN A CA 1
ATOM 1559 C C . ASN A 1 194 ? -35.794 1.720 56.722 1.00 91.00 194 ASN A C 1
ATOM 1561 O O . ASN A 1 194 ? -36.267 1.826 55.593 1.00 91.00 194 ASN A O 1
ATOM 1565 N N . LYS A 1 195 ? -34.678 2.364 57.091 1.00 91.88 195 LYS A N 1
ATOM 1566 C CA . LYS A 1 195 ? -33.889 3.198 56.175 1.00 91.88 195 LYS A CA 1
ATOM 1567 C C . LYS A 1 195 ? -33.308 2.377 55.017 1.00 91.88 195 LYS A C 1
ATOM 1569 O O . LYS A 1 195 ? -33.482 2.768 53.869 1.00 91.88 195 LYS A O 1
ATOM 1574 N N . ALA A 1 196 ? -32.698 1.222 55.294 1.00 89.94 196 ALA A N 1
ATOM 1575 C CA . ALA A 1 196 ? -32.179 0.329 54.254 1.00 89.94 196 ALA A CA 1
ATOM 1576 C C . ALA A 1 196 ? -33.291 -0.213 53.337 1.00 89.94 196 ALA A C 1
ATOM 1578 O O . ALA A 1 196 ? -33.090 -0.315 52.132 1.00 89.94 196 ALA A O 1
ATOM 1579 N N . ALA A 1 197 ? -34.475 -0.516 53.881 1.00 89.44 197 ALA A N 1
ATOM 1580 C CA . ALA A 1 197 ? -35.637 -0.933 53.095 1.00 89.44 197 ALA A CA 1
ATOM 1581 C C . ALA A 1 197 ? -36.175 0.193 52.189 1.00 89.44 197 ALA A C 1
ATOM 1583 O O . ALA A 1 197 ? -36.536 -0.064 51.040 1.00 89.44 197 ALA A O 1
ATOM 1584 N N . ALA A 1 198 ? -36.192 1.439 52.675 1.00 90.94 198 ALA A N 1
ATOM 1585 C CA . ALA A 1 198 ? -36.576 2.605 51.881 1.00 90.94 198 ALA A CA 1
ATOM 1586 C C . ALA A 1 198 ? -35.561 2.894 50.760 1.00 90.94 198 ALA A C 1
ATOM 1588 O O . ALA A 1 198 ? -35.960 3.059 49.609 1.00 90.94 198 ALA A O 1
ATOM 1589 N N . GLU A 1 199 ? -34.260 2.873 51.071 1.00 89.69 199 GLU A N 1
ATOM 1590 C CA . GLU A 1 199 ? -33.178 3.041 50.089 1.00 89.69 199 GLU A CA 1
ATOM 1591 C C . GLU A 1 199 ? -33.178 1.915 49.044 1.00 89.69 199 GLU A C 1
ATOM 1593 O O . GLU A 1 199 ? -33.044 2.187 47.855 1.00 89.69 199 GLU A O 1
ATOM 1598 N N . LEU A 1 200 ? -33.407 0.658 49.448 1.00 89.12 200 LEU A N 1
ATOM 1599 C CA . LEU A 1 200 ? -33.571 -0.465 48.520 1.00 89.12 200 LEU A CA 1
ATOM 1600 C C . LEU A 1 200 ? -34.732 -0.219 47.551 1.00 89.12 200 LEU A C 1
ATOM 1602 O O . LEU A 1 200 ? -34.589 -0.433 46.348 1.00 89.12 200 LEU A O 1
ATOM 1606 N N . SER A 1 201 ? -35.882 0.209 48.079 1.00 87.69 201 SER A N 1
ATOM 1607 C CA . SER A 1 201 ? -37.064 0.509 47.270 1.00 87.69 201 SER A CA 1
ATOM 1608 C C . SER A 1 201 ? -36.768 1.625 46.269 1.00 87.69 201 SER A C 1
ATOM 1610 O O . SER A 1 201 ? -37.101 1.494 45.094 1.00 87.69 201 SER A O 1
ATOM 1612 N N . GLN A 1 202 ? -36.060 2.674 46.694 1.00 88.12 202 GLN A N 1
ATOM 1613 C CA . GLN A 1 202 ? -35.649 3.777 45.826 1.00 88.12 202 GLN A CA 1
ATOM 1614 C C . GLN A 1 202 ? -34.689 3.313 44.718 1.00 88.12 202 GLN A C 1
ATOM 1616 O O . GLN A 1 202 ? -34.951 3.554 43.545 1.00 88.12 202 GLN A O 1
ATOM 1621 N N . VAL A 1 203 ? -33.633 2.574 45.067 1.00 86.75 203 VAL A N 1
ATOM 1622 C CA . VAL A 1 203 ? -32.616 2.061 44.125 1.00 86.75 203 VAL A CA 1
ATOM 1623 C C . VAL A 1 203 ? -33.182 1.013 43.151 1.00 86.75 203 VAL A C 1
ATOM 1625 O O . VAL A 1 203 ? -32.670 0.847 42.047 1.00 86.75 203 VAL A O 1
ATOM 1628 N N . LYS A 1 204 ? -34.236 0.282 43.532 1.00 84.56 204 LYS A N 1
ATOM 1629 C CA . LYS A 1 204 ? -34.953 -0.632 42.624 1.00 84.56 204 LYS A CA 1
ATOM 1630 C C . LYS A 1 204 ? -35.993 0.074 41.757 1.00 84.56 204 LYS A C 1
ATOM 1632 O O . LYS A 1 204 ? -36.290 -0.412 40.670 1.00 84.56 204 LYS A O 1
ATOM 1637 N N . SER A 1 205 ? -36.559 1.178 42.240 1.00 82.44 205 SER A N 1
ATOM 1638 C CA . SER A 1 205 ? -37.555 1.962 41.501 1.00 82.44 205 SER A CA 1
ATOM 1639 C C . SER A 1 205 ? -36.908 2.877 40.458 1.00 82.44 205 SER A C 1
ATOM 1641 O O . SER A 1 205 ? -37.502 3.122 39.411 1.00 82.44 205 SER A O 1
ATOM 1643 N N . GLU A 1 206 ? -35.688 3.354 40.716 1.00 77.50 206 GLU A N 1
ATOM 1644 C CA . GLU A 1 206 ? -34.923 4.214 39.812 1.00 77.50 206 GLU A CA 1
ATOM 1645 C C . GLU A 1 206 ? -33.664 3.487 39.312 1.00 77.50 206 GLU A C 1
ATOM 1647 O O . GLU A 1 206 ? -32.798 3.124 40.105 1.00 77.50 206 GLU A O 1
ATOM 1652 N N . ASP A 1 207 ? -33.532 3.294 37.990 1.00 73.81 207 ASP A N 1
ATOM 1653 C CA . ASP A 1 207 ? -32.277 2.808 37.388 1.00 73.81 207 ASP A CA 1
ATOM 1654 C C . ASP A 1 207 ? -31.180 3.864 37.636 1.00 73.81 207 ASP A C 1
ATOM 1656 O O . ASP A 1 207 ? -31.350 5.013 37.196 1.00 73.81 207 ASP A O 1
ATOM 1660 N N . PRO A 1 208 ? -30.078 3.539 38.342 1.00 84.06 208 PRO A N 1
ATOM 1661 C CA . PRO A 1 208 ? -29.059 4.520 38.678 1.00 84.06 208 PRO A CA 1
ATOM 1662 C C . PRO A 1 208 ? -28.560 5.264 37.440 1.00 84.06 208 PRO A C 1
ATOM 1664 O O . PRO A 1 208 ? -28.195 4.660 36.429 1.00 84.06 208 PRO A O 1
ATOM 1667 N N . LEU A 1 209 ? -28.479 6.596 37.532 1.00 83.31 209 LEU A N 1
ATOM 1668 C CA . LEU A 1 209 ? -27.989 7.442 36.438 1.00 83.31 209 LEU A CA 1
ATOM 1669 C C . LEU A 1 209 ? -26.653 6.957 35.833 1.00 83.31 209 LEU A C 1
ATOM 1671 O O . LEU A 1 209 ? -26.538 7.007 34.606 1.00 83.31 209 LEU A O 1
ATOM 1675 N N . PRO A 1 210 ? -25.661 6.478 36.617 1.00 89.50 210 PRO A N 1
ATOM 1676 C CA . PRO A 1 210 ? -24.439 5.886 36.066 1.00 89.50 210 PRO A CA 1
ATOM 1677 C C . PRO A 1 210 ? -24.691 4.653 35.185 1.00 89.50 210 PRO A C 1
ATOM 1679 O O . PRO A 1 210 ? -24.211 4.609 34.054 1.00 89.50 210 PRO A O 1
ATOM 1682 N N . LEU A 1 211 ? -25.520 3.707 35.640 1.00 89.88 211 LEU A N 1
ATOM 1683 C CA . LEU A 1 211 ? -25.858 2.491 34.897 1.00 89.88 211 LEU A CA 1
ATOM 1684 C C . LEU A 1 211 ? -26.630 2.814 33.609 1.00 89.88 211 LEU A C 1
ATOM 1686 O O . LEU A 1 211 ? -26.316 2.291 32.538 1.00 89.88 211 LEU A O 1
ATOM 1690 N N . ARG A 1 212 ? -27.580 3.755 33.670 1.00 92.25 212 ARG A N 1
ATOM 1691 C CA . ARG A 1 212 ? -28.303 4.230 32.481 1.00 92.25 212 ARG A CA 1
ATOM 1692 C C . ARG A 1 212 ? -27.364 4.864 31.450 1.00 92.25 212 ARG A C 1
ATOM 1694 O O . ARG A 1 212 ? -27.504 4.599 30.256 1.00 92.25 212 ARG A O 1
ATOM 1701 N N . LYS A 1 213 ? -26.399 5.683 31.885 1.00 93.44 213 LYS A N 1
ATOM 1702 C CA . LYS A 1 213 ? -25.388 6.277 30.992 1.00 93.44 213 LYS A CA 1
ATOM 1703 C C . LYS A 1 213 ? -24.499 5.207 30.355 1.00 93.44 213 LYS A C 1
ATOM 1705 O O . LYS A 1 213 ? -24.265 5.278 29.147 1.00 93.44 213 LYS A O 1
ATOM 1710 N N . ALA A 1 214 ? -24.057 4.216 31.129 1.00 93.69 214 ALA A N 1
ATOM 1711 C CA . ALA A 1 214 ? -23.232 3.116 30.633 1.00 93.69 214 ALA A CA 1
ATOM 1712 C C . ALA A 1 214 ? -23.976 2.273 29.580 1.00 93.69 214 ALA A C 1
ATOM 1714 O O . ALA A 1 214 ? -23.431 2.016 28.507 1.00 93.69 214 ALA A O 1
ATOM 1715 N N . LYS A 1 215 ? -25.258 1.947 29.812 1.00 93.81 215 LYS A N 1
ATOM 1716 C CA . LYS A 1 215 ? -26.117 1.254 28.830 1.00 93.81 215 LYS A CA 1
ATOM 1717 C C . LYS A 1 215 ? -26.245 2.037 27.522 1.00 93.81 215 LYS A C 1
ATOM 1719 O O . LYS A 1 215 ? -25.976 1.491 26.456 1.00 93.81 215 LYS A O 1
ATOM 1724 N N . ILE A 1 216 ? -26.573 3.331 27.597 1.00 95.06 216 ILE A N 1
ATOM 1725 C CA . ILE A 1 216 ? -26.701 4.199 26.410 1.00 95.06 216 ILE A CA 1
ATOM 1726 C C . ILE A 1 216 ? -25.376 4.274 25.639 1.00 95.06 216 ILE A C 1
ATOM 1728 O O . ILE A 1 216 ? -25.362 4.217 24.410 1.00 95.06 216 ILE A O 1
ATOM 1732 N N . THR A 1 217 ? -24.256 4.383 26.355 1.00 95.62 217 THR A N 1
ATOM 1733 C CA . THR A 1 217 ? -22.917 4.447 25.751 1.00 95.62 217 THR A CA 1
ATOM 1734 C C . THR A 1 217 ? -22.554 3.128 25.067 1.00 95.62 217 THR A C 1
ATOM 1736 O O . THR A 1 217 ? -22.068 3.128 23.935 1.00 95.62 217 THR A O 1
ATOM 1739 N N . SER A 1 218 ? -22.851 1.995 25.705 1.00 94.75 218 SER A N 1
ATOM 1740 C CA . SER A 1 218 ? -22.657 0.662 25.130 1.00 94.75 218 SER A CA 1
ATOM 1741 C C . SER A 1 218 ? -23.500 0.466 23.863 1.00 94.75 218 SER A C 1
ATOM 1743 O O . SER A 1 218 ? -22.974 0.102 22.813 1.00 94.75 218 SER A O 1
ATOM 1745 N N . GLU A 1 219 ? -24.783 0.838 23.883 1.00 95.81 219 GLU A N 1
ATOM 1746 C CA . GLU A 1 219 ? -25.630 0.792 22.684 1.00 95.81 219 GLU A CA 1
ATOM 1747 C C . GLU A 1 219 ? -25.108 1.698 21.556 1.00 95.81 219 GLU A C 1
ATOM 1749 O O . GLU A 1 219 ? -25.109 1.308 20.384 1.00 95.81 219 GLU A O 1
ATOM 1754 N N . ALA A 1 220 ? -24.639 2.904 21.890 1.00 96.88 220 ALA A N 1
ATOM 1755 C CA . ALA A 1 220 ? -24.077 3.832 20.915 1.00 96.88 220 ALA A CA 1
ATOM 1756 C C . ALA A 1 220 ? -22.795 3.280 20.267 1.00 96.88 220 ALA A C 1
ATOM 1758 O O . ALA A 1 220 ? -22.642 3.367 19.045 1.00 96.88 220 ALA A O 1
ATOM 1759 N N . THR A 1 221 ? -21.902 2.670 21.053 1.00 96.88 221 THR A N 1
ATOM 1760 C CA . THR A 1 221 ? -20.673 2.043 20.532 1.00 96.88 221 THR A CA 1
ATOM 1761 C C . THR A 1 221 ? -20.967 0.811 19.677 1.00 96.88 221 THR A C 1
ATOM 1763 O O . THR A 1 221 ? -20.329 0.649 18.639 1.00 96.88 221 THR A O 1
ATOM 1766 N N . VAL A 1 222 ? -21.993 0.011 20.003 1.00 97.56 222 VAL A N 1
ATOM 1767 C CA . VAL A 1 222 ? -22.472 -1.088 19.139 1.00 97.56 222 VAL A CA 1
ATOM 1768 C C . VAL A 1 222 ? -22.957 -0.561 17.786 1.00 97.56 222 VAL A C 1
ATOM 1770 O O . VAL A 1 222 ? -22.571 -1.092 16.743 1.00 97.56 222 VAL A O 1
ATOM 1773 N N . ARG A 1 223 ? -23.764 0.511 17.772 1.00 97.50 223 ARG A N 1
ATOM 1774 C CA . ARG A 1 223 ? -24.239 1.131 16.519 1.00 97.50 223 ARG A CA 1
ATOM 1775 C C . ARG A 1 223 ? -23.089 1.708 15.695 1.00 97.50 223 ARG A C 1
ATOM 1777 O O . ARG A 1 223 ? -23.068 1.526 14.478 1.00 97.50 223 ARG A O 1
ATOM 1784 N N . LYS A 1 224 ? -22.131 2.378 16.347 1.00 97.06 224 LYS A N 1
ATOM 1785 C CA . LYS A 1 224 ? -20.920 2.906 15.701 1.00 97.06 224 LYS A CA 1
ATOM 1786 C C . LYS A 1 224 ? -20.111 1.771 15.076 1.00 97.06 224 LYS A C 1
ATOM 1788 O O . LYS A 1 224 ? -19.848 1.818 13.882 1.00 97.06 224 LYS A O 1
ATOM 1793 N N . LEU A 1 225 ? -19.804 0.719 15.836 1.00 97.88 225 LEU A N 1
ATOM 1794 C CA . LEU A 1 225 ? -19.048 -0.426 15.335 1.00 97.88 225 LEU A CA 1
ATOM 1795 C C . LEU A 1 225 ? -19.745 -1.115 14.155 1.00 97.88 225 LEU A C 1
ATOM 1797 O O . LEU A 1 225 ? -19.094 -1.436 13.164 1.00 97.88 225 LEU A O 1
ATOM 1801 N N . ALA A 1 226 ? -21.064 -1.312 14.226 1.00 97.69 226 ALA A N 1
ATOM 1802 C CA . ALA A 1 226 ? -21.827 -1.888 13.120 1.00 97.69 226 ALA A CA 1
ATOM 1803 C C . ALA A 1 226 ? -21.720 -1.035 11.842 1.00 97.69 226 ALA A C 1
ATOM 1805 O O . ALA A 1 226 ? -21.532 -1.578 10.753 1.00 97.69 226 ALA A O 1
ATOM 1806 N N . LYS A 1 227 ? -21.783 0.297 11.973 1.00 97.81 227 LYS A N 1
ATOM 1807 C CA . LYS A 1 227 ? -21.589 1.226 10.853 1.00 97.81 227 LYS A CA 1
ATOM 1808 C C . LYS A 1 227 ? -20.171 1.143 10.282 1.00 97.81 227 LYS A C 1
ATOM 1810 O O . LYS A 1 227 ? -20.031 1.004 9.071 1.00 97.81 227 LYS A O 1
ATOM 1815 N N . GLU A 1 228 ? -19.141 1.198 11.128 1.00 97.38 228 GLU A N 1
ATOM 1816 C CA . GLU A 1 228 ? -17.745 1.153 10.668 1.00 97.38 228 GLU A CA 1
ATOM 1817 C C . GLU A 1 228 ? -17.408 -0.181 9.989 1.00 97.38 228 GLU A C 1
ATOM 1819 O O . GLU A 1 228 ? -16.700 -0.192 8.983 1.00 97.38 228 GLU A O 1
ATOM 1824 N N . ARG A 1 229 ? -17.960 -1.301 10.480 1.00 96.50 229 ARG A N 1
ATOM 1825 C CA . ARG A 1 229 ? -17.806 -2.622 9.847 1.00 96.50 229 ARG A CA 1
ATOM 1826 C C . ARG A 1 229 ? -18.449 -2.680 8.467 1.00 96.50 229 ARG A C 1
ATOM 1828 O O . ARG A 1 229 ? -17.830 -3.199 7.545 1.00 96.50 229 ARG A O 1
ATOM 1835 N N . LYS A 1 230 ? -19.650 -2.113 8.309 1.00 97.38 230 LYS A N 1
ATOM 1836 C CA . LYS A 1 230 ? -20.311 -2.032 7.001 1.00 97.38 230 LYS A CA 1
ATOM 1837 C C . LYS A 1 230 ? -19.485 -1.206 6.009 1.00 97.38 230 LYS A C 1
ATOM 1839 O O . LYS A 1 230 ? -19.275 -1.631 4.881 1.00 97.38 230 LYS A O 1
ATOM 1844 N N . LEU A 1 231 ? -18.970 -0.055 6.443 1.00 96.75 231 LEU A N 1
ATOM 1845 C CA . LEU A 1 231 ? -18.089 0.768 5.612 1.00 96.75 231 LEU A CA 1
ATOM 1846 C C . LEU A 1 231 ? -16.787 0.031 5.258 1.00 96.75 231 LEU A C 1
ATOM 1848 O O . LEU A 1 231 ? -16.324 0.130 4.126 1.00 96.75 231 LEU A O 1
ATOM 1852 N N . ALA A 1 232 ? -16.204 -0.733 6.186 1.00 95.56 232 ALA A N 1
ATOM 1853 C CA . ALA A 1 232 ? -15.010 -1.537 5.915 1.00 95.56 232 ALA A CA 1
ATOM 1854 C C . ALA A 1 232 ? -15.265 -2.628 4.867 1.00 95.56 232 ALA A C 1
ATOM 1856 O O . ALA A 1 232 ? -14.429 -2.841 3.989 1.00 95.56 232 ALA A O 1
ATOM 1857 N N . GLU A 1 233 ? -16.427 -3.279 4.920 1.00 94.06 233 GLU A N 1
ATOM 1858 C CA . GLU A 1 233 ? -16.860 -4.249 3.911 1.00 94.06 233 GLU A CA 1
ATOM 1859 C C . GLU A 1 233 ? -17.025 -3.588 2.533 1.00 94.06 233 GLU A C 1
ATOM 1861 O O . GLU A 1 233 ? -16.481 -4.080 1.547 1.00 94.06 233 GLU A O 1
ATOM 1866 N N . GLU A 1 234 ? -17.671 -2.419 2.465 1.00 95.50 234 GLU A N 1
ATOM 1867 C CA . GLU A 1 234 ? -17.808 -1.644 1.222 1.00 95.50 234 GLU A CA 1
ATOM 1868 C C . GLU A 1 234 ? -16.443 -1.231 0.642 1.00 95.50 234 GLU A C 1
ATOM 1870 O O . GLU A 1 234 ? -16.227 -1.323 -0.569 1.00 95.50 234 GLU A O 1
ATOM 1875 N N . LYS A 1 235 ? -15.493 -0.805 1.488 1.00 95.75 235 LYS A N 1
ATOM 1876 C CA . LYS A 1 235 ? -14.135 -0.435 1.052 1.00 95.75 235 LYS A CA 1
ATOM 1877 C C . LYS A 1 235 ? -13.300 -1.630 0.613 1.00 95.75 235 LYS A C 1
ATOM 1879 O O . LYS A 1 235 ? -12.529 -1.494 -0.332 1.00 95.75 235 LYS A O 1
ATOM 1884 N N . THR A 1 236 ? -13.499 -2.780 1.245 1.00 93.06 236 THR A N 1
ATOM 1885 C CA . THR A 1 236 ? -12.889 -4.048 0.832 1.00 93.06 236 THR A CA 1
ATOM 1886 C C . THR A 1 236 ? -13.406 -4.482 -0.539 1.00 93.06 236 THR A C 1
ATOM 1888 O O . THR A 1 236 ? -12.620 -4.739 -1.444 1.00 93.06 236 THR A O 1
ATOM 1891 N N . ALA A 1 237 ? -14.724 -4.471 -0.745 1.00 93.56 237 ALA A N 1
ATOM 1892 C CA . ALA A 1 237 ? -15.305 -4.790 -2.047 1.00 93.56 237 ALA A CA 1
ATOM 1893 C C . ALA A 1 237 ? -14.847 -3.799 -3.134 1.00 93.56 237 ALA A C 1
ATOM 1895 O O . ALA A 1 237 ? -14.568 -4.189 -4.267 1.00 93.56 237 ALA A O 1
ATOM 1896 N N . GLN A 1 238 ? -14.726 -2.510 -2.790 1.00 93.75 238 GLN A N 1
ATOM 1897 C CA . GLN A 1 238 ? -14.214 -1.490 -3.702 1.00 93.75 238 GLN A CA 1
ATOM 1898 C C . GLN A 1 238 ? -12.752 -1.747 -4.093 1.00 93.75 238 GLN A C 1
ATOM 1900 O O . GLN A 1 238 ? -12.427 -1.631 -5.272 1.00 93.75 238 GLN A O 1
ATOM 1905 N N . SER A 1 239 ? -11.868 -2.076 -3.147 1.00 93.06 239 SER A N 1
ATOM 1906 C CA . SER A 1 239 ? -10.453 -2.329 -3.450 1.00 93.06 239 SER A CA 1
ATOM 1907 C C . SER A 1 239 ? -10.264 -3.589 -4.298 1.00 93.06 239 SER A C 1
ATOM 1909 O O . SER A 1 239 ? -9.504 -3.551 -5.265 1.00 93.06 239 SER A O 1
ATOM 1911 N N . GLU A 1 240 ? -11.012 -4.658 -4.016 1.00 93.19 240 GLU A N 1
ATOM 1912 C CA . GLU A 1 240 ? -11.026 -5.887 -4.819 1.00 93.19 240 GLU A CA 1
ATOM 1913 C C . GLU A 1 240 ? -11.531 -5.634 -6.246 1.00 93.19 240 GLU A C 1
ATOM 1915 O O . GLU A 1 240 ? -10.886 -6.051 -7.209 1.00 93.19 240 GLU A O 1
ATOM 1920 N N . ALA A 1 241 ? -12.635 -4.894 -6.403 1.00 94.50 241 ALA A N 1
ATOM 1921 C CA . ALA A 1 241 ? -13.175 -4.555 -7.718 1.00 94.50 241 ALA A CA 1
ATOM 1922 C C . ALA A 1 241 ? -12.183 -3.724 -8.545 1.00 94.50 241 ALA A C 1
ATOM 1924 O O . ALA A 1 241 ? -11.922 -4.045 -9.702 1.00 94.50 241 ALA A O 1
ATOM 1925 N N . ARG A 1 242 ? -11.568 -2.694 -7.945 1.00 95.06 242 ARG A N 1
ATOM 1926 C CA . ARG A 1 242 ? -10.561 -1.862 -8.630 1.00 95.06 242 ARG A CA 1
ATOM 1927 C C . ARG A 1 242 ? -9.322 -2.659 -9.001 1.00 95.06 242 ARG A C 1
ATOM 1929 O O . ARG A 1 242 ? -8.759 -2.445 -10.071 1.00 95.06 242 ARG A O 1
ATOM 1936 N N . PHE A 1 243 ? -8.912 -3.581 -8.133 1.00 94.25 243 PHE A N 1
ATOM 1937 C CA . PHE A 1 243 ? -7.800 -4.474 -8.415 1.00 94.25 243 PHE A CA 1
ATOM 1938 C C . PHE A 1 243 ? -8.096 -5.352 -9.631 1.00 94.25 243 PHE A C 1
ATOM 1940 O O . PHE A 1 243 ? -7.275 -5.418 -10.545 1.00 94.25 243 PHE A O 1
ATOM 1947 N N . GLN A 1 244 ? -9.276 -5.973 -9.673 1.00 94.00 244 GLN A N 1
ATOM 1948 C CA . GLN A 1 244 ? -9.673 -6.815 -10.796 1.00 94.00 244 GLN A CA 1
ATOM 1949 C C . GLN A 1 244 ? -9.800 -6.008 -12.096 1.00 94.00 244 GLN A C 1
ATOM 1951 O O . GLN A 1 244 ? -9.251 -6.421 -13.112 1.00 94.00 244 GLN A O 1
ATOM 1956 N N . GLU A 1 245 ? -10.413 -4.818 -12.054 1.00 94.75 245 GLU A N 1
ATOM 1957 C CA . GLU A 1 245 ? -10.487 -3.902 -13.204 1.00 94.75 245 GLU A CA 1
ATOM 1958 C C . GLU A 1 245 ? -9.096 -3.563 -13.769 1.00 94.75 245 GLU A C 1
ATOM 1960 O O . GLU A 1 245 ? -8.919 -3.503 -14.987 1.00 94.75 245 GLU A O 1
ATOM 1965 N N . ALA A 1 246 ? -8.106 -3.331 -12.900 1.00 95.19 246 ALA A N 1
ATOM 1966 C CA . ALA A 1 246 ? -6.738 -3.028 -13.313 1.00 95.19 246 ALA A CA 1
ATOM 1967 C C . ALA A 1 246 ? -6.030 -4.248 -13.928 1.00 95.19 246 ALA A C 1
ATOM 1969 O O . ALA A 1 246 ? -5.359 -4.107 -14.951 1.00 95.19 246 ALA A O 1
ATOM 1970 N N . VAL A 1 247 ? -6.203 -5.440 -13.340 1.00 93.88 247 VAL A N 1
ATOM 1971 C CA . VAL A 1 247 ? -5.664 -6.701 -13.883 1.00 93.88 247 VAL A CA 1
ATOM 1972 C C . VAL A 1 247 ? -6.252 -6.991 -15.262 1.00 93.88 247 VAL A C 1
ATOM 1974 O O . VAL A 1 247 ? -5.500 -7.189 -16.217 1.00 93.88 247 VAL A O 1
ATOM 1977 N N . ASP A 1 248 ? -7.580 -6.961 -15.383 1.00 94.25 248 ASP A N 1
ATOM 1978 C CA . ASP A 1 248 ? -8.282 -7.269 -16.630 1.00 94.25 248 ASP A CA 1
ATOM 1979 C C . ASP A 1 248 ? -7.873 -6.304 -17.746 1.00 94.25 248 ASP A C 1
ATOM 1981 O O . ASP A 1 248 ? -7.649 -6.712 -18.888 1.00 94.25 248 ASP A O 1
ATOM 1985 N N . PHE A 1 249 ? -7.730 -5.018 -17.415 1.00 93.00 249 PHE A N 1
ATOM 1986 C CA . PHE A 1 249 ? -7.295 -4.014 -18.376 1.00 93.00 249 PHE A CA 1
ATOM 1987 C C . PHE A 1 249 ? -5.853 -4.244 -18.842 1.00 93.00 249 PHE A C 1
ATOM 1989 O O . PHE A 1 249 ? -5.593 -4.224 -20.045 1.00 93.00 249 PHE A O 1
ATOM 1996 N N . LEU A 1 250 ? -4.917 -4.523 -17.927 1.00 91.06 250 LEU A N 1
ATOM 1997 C CA . LEU A 1 250 ? -3.531 -4.820 -18.304 1.00 91.06 250 LEU A CA 1
ATOM 1998 C C . LEU A 1 250 ? -3.427 -6.068 -19.181 1.00 91.06 250 LEU A C 1
ATOM 2000 O O . LEU A 1 250 ? -2.676 -6.066 -20.159 1.00 91.06 250 LEU A O 1
ATOM 2004 N N . GLU A 1 251 ? -4.204 -7.113 -18.891 1.00 90.62 251 GLU A N 1
ATOM 2005 C CA . GLU A 1 251 ? -4.261 -8.292 -19.754 1.00 90.62 251 GLU A CA 1
ATOM 2006 C C . GLU A 1 251 ? -4.775 -7.957 -21.157 1.00 90.62 251 GLU A C 1
ATOM 2008 O O . GLU A 1 251 ? -4.232 -8.456 -22.146 1.00 90.62 251 GLU A O 1
ATOM 2013 N N . GLN A 1 252 ? -5.803 -7.110 -21.266 1.00 90.06 252 GLN A N 1
ATOM 2014 C CA . GLN A 1 252 ? -6.319 -6.665 -22.560 1.00 90.06 252 GLN A CA 1
ATOM 2015 C C . GLN A 1 252 ? -5.265 -5.882 -23.345 1.00 90.06 252 GLN A C 1
ATOM 2017 O O . GLN A 1 252 ? -5.038 -6.190 -24.516 1.00 90.06 252 GLN A O 1
ATOM 2022 N N . VAL A 1 253 ? -4.589 -4.924 -22.705 1.00 88.69 253 VAL A N 1
ATOM 2023 C CA . VAL A 1 253 ? -3.519 -4.125 -23.324 1.00 88.69 253 VAL A CA 1
ATOM 2024 C C . VAL A 1 253 ? -2.377 -5.031 -23.798 1.00 88.69 253 VAL A C 1
ATOM 2026 O O . VAL A 1 253 ? -1.922 -4.924 -24.935 1.00 88.69 253 VAL A O 1
ATOM 2029 N N . LYS A 1 254 ? -1.976 -6.014 -22.986 1.00 86.69 254 LYS A N 1
ATOM 2030 C CA . LYS A 1 254 ? -0.930 -6.986 -23.339 1.00 86.69 254 LYS A CA 1
ATOM 2031 C C . LYS A 1 254 ? -1.283 -7.836 -24.563 1.00 86.69 254 LYS A C 1
ATOM 2033 O O . LYS A 1 254 ? -0.402 -8.144 -25.365 1.00 86.69 254 LYS A O 1
ATOM 2038 N N . ARG A 1 255 ? -2.557 -8.211 -24.729 1.00 86.81 255 ARG A N 1
ATOM 2039 C CA . ARG A 1 255 ? -3.031 -9.029 -25.864 1.00 86.81 255 ARG A CA 1
ATOM 2040 C C . ARG A 1 255 ? -3.026 -8.281 -27.199 1.00 86.81 255 ARG A C 1
ATOM 2042 O O . ARG A 1 255 ? -2.942 -8.939 -28.231 1.00 86.81 255 ARG A O 1
ATOM 2049 N N . LYS A 1 256 ? -3.110 -6.946 -27.199 1.00 82.44 256 LYS A N 1
ATOM 2050 C CA . LYS A 1 256 ? -3.146 -6.140 -28.434 1.00 82.44 256 LYS A CA 1
ATOM 2051 C C . LYS A 1 256 ? -1.815 -6.127 -29.204 1.00 82.44 256 LYS A C 1
ATOM 2053 O O . LYS A 1 256 ? -1.831 -5.877 -30.404 1.00 82.44 256 LYS A O 1
ATOM 2058 N N . GLY A 1 257 ? -0.696 -6.483 -28.563 1.00 68.12 257 GLY A N 1
ATOM 2059 C CA . GLY A 1 257 ? 0.629 -6.526 -29.197 1.00 68.12 257 GLY A CA 1
ATOM 2060 C C . GLY A 1 257 ? 1.267 -5.140 -29.388 1.00 68.12 257 GLY A C 1
ATOM 2061 O O . GLY A 1 257 ? 0.618 -4.118 -29.201 1.00 68.12 257 GLY A O 1
ATOM 2062 N N . SER A 1 258 ? 2.570 -5.108 -29.699 1.00 64.19 258 SER A N 1
ATOM 2063 C CA . SER A 1 258 ? 3.381 -3.887 -29.928 1.00 64.19 258 SER A CA 1
ATOM 2064 C C . SER A 1 258 ? 3.382 -2.829 -28.808 1.00 64.19 258 SER A C 1
ATOM 2066 O O . SER A 1 258 ? 3.680 -1.658 -29.031 1.00 64.19 258 SER A O 1
ATOM 2068 N N . VAL A 1 259 ? 3.093 -3.235 -27.577 1.00 72.94 259 VAL A N 1
ATOM 2069 C CA . VAL A 1 259 ? 2.979 -2.354 -26.410 1.00 72.94 259 VAL A CA 1
ATOM 2070 C C . VAL A 1 259 ? 4.314 -2.123 -25.692 1.00 72.94 259 VAL A C 1
ATOM 2072 O O . VAL A 1 259 ? 5.261 -2.894 -25.837 1.00 72.94 259 VAL A O 1
ATOM 2075 N N . ALA A 1 260 ? 4.378 -1.059 -24.887 1.00 86.75 260 ALA A N 1
ATOM 2076 C CA . ALA A 1 260 ? 5.483 -0.738 -23.982 1.00 86.75 260 ALA A CA 1
ATOM 2077 C C . ALA A 1 260 ? 5.656 -1.832 -22.901 1.00 86.75 260 ALA A C 1
ATOM 2079 O O . ALA A 1 260 ? 5.167 -1.705 -21.775 1.00 86.75 260 ALA A O 1
ATOM 2080 N N . PHE A 1 261 ? 6.305 -2.947 -23.259 1.00 89.06 261 PHE A N 1
ATOM 2081 C CA . PHE A 1 261 ? 6.391 -4.155 -22.428 1.00 89.06 261 PHE A CA 1
ATOM 2082 C C . PHE A 1 261 ? 7.025 -3.909 -21.057 1.00 89.06 261 PHE A C 1
ATOM 2084 O O . PHE A 1 261 ? 6.588 -4.500 -20.072 1.00 89.06 261 PHE A O 1
ATOM 2091 N N . GLY A 1 262 ? 8.009 -3.012 -20.978 1.00 91.50 262 GLY A N 1
ATOM 2092 C CA . GLY A 1 262 ? 8.634 -2.612 -19.722 1.00 91.50 262 GLY A CA 1
ATOM 2093 C C . GLY A 1 262 ? 7.666 -1.904 -18.779 1.00 91.50 262 GLY A C 1
ATOM 2094 O O . GLY A 1 262 ? 7.589 -2.252 -17.601 1.00 91.50 262 GLY A O 1
ATOM 2095 N N . SER A 1 263 ? 6.882 -0.959 -19.301 1.00 92.38 263 SER A N 1
ATOM 2096 C CA . SER A 1 263 ? 5.813 -0.290 -18.560 1.00 92.38 263 SER A CA 1
ATOM 2097 C C . SER A 1 263 ? 4.749 -1.287 -18.108 1.00 92.38 263 SER A C 1
ATOM 2099 O O . SER A 1 263 ? 4.363 -1.263 -16.945 1.00 92.38 263 SER A O 1
ATOM 2101 N N . ILE A 1 264 ? 4.307 -2.198 -18.980 1.00 91.56 264 ILE A N 1
ATOM 2102 C CA . ILE A 1 264 ? 3.318 -3.227 -18.617 1.00 91.56 264 ILE A CA 1
ATOM 2103 C C . ILE A 1 264 ? 3.847 -4.124 -17.505 1.00 91.56 264 ILE A C 1
ATOM 2105 O O . ILE A 1 264 ? 3.161 -4.317 -16.506 1.00 91.56 264 ILE A O 1
ATOM 2109 N N . TRP A 1 265 ? 5.071 -4.631 -17.639 1.00 93.94 265 TRP A N 1
ATOM 2110 C CA . TRP A 1 265 ? 5.686 -5.464 -16.611 1.00 93.94 265 TRP A CA 1
ATOM 2111 C C . TRP A 1 265 ? 5.800 -4.722 -15.274 1.00 93.94 265 TRP A C 1
ATOM 2113 O O . TRP A 1 265 ? 5.507 -5.288 -14.222 1.00 93.94 265 TRP A O 1
ATOM 2123 N N . TRP A 1 266 ? 6.169 -3.436 -15.307 1.00 95.06 266 TRP A N 1
ATOM 2124 C CA . TRP A 1 266 ? 6.226 -2.597 -14.110 1.00 95.06 266 TRP A CA 1
ATOM 2125 C C . TRP A 1 266 ? 4.862 -2.494 -13.426 1.00 95.06 266 TRP A C 1
ATOM 2127 O O . TRP A 1 266 ? 4.757 -2.658 -12.212 1.00 95.06 266 TRP A O 1
ATOM 2137 N N . MET A 1 267 ? 3.812 -2.261 -14.213 1.00 93.62 267 MET A N 1
ATOM 2138 C CA . MET A 1 267 ? 2.439 -2.161 -13.727 1.00 93.62 267 MET A CA 1
ATOM 2139 C C . MET A 1 267 ? 1.926 -3.497 -13.167 1.00 93.62 267 MET A C 1
ATOM 2141 O O . MET A 1 267 ? 1.336 -3.531 -12.088 1.00 93.62 267 MET A O 1
ATOM 2145 N N . GLU A 1 268 ? 2.218 -4.616 -13.839 1.00 93.62 268 GLU A N 1
ATOM 2146 C CA . GLU A 1 268 ? 1.932 -5.970 -13.343 1.00 93.62 268 GLU A CA 1
ATOM 2147 C C . GLU A 1 268 ? 2.634 -6.226 -11.999 1.00 93.62 268 GLU A C 1
ATOM 2149 O O . GLU A 1 268 ? 2.049 -6.812 -11.083 1.00 93.62 268 GLU A O 1
ATOM 2154 N N . LYS A 1 269 ? 3.877 -5.753 -11.850 1.00 94.88 269 LYS A N 1
ATOM 2155 C CA . LYS A 1 269 ? 4.627 -5.860 -10.599 1.00 94.88 269 LYS A CA 1
ATOM 2156 C C . LYS A 1 269 ? 4.026 -4.992 -9.492 1.00 94.88 269 LYS A C 1
ATOM 2158 O O . LYS A 1 269 ? 3.874 -5.485 -8.375 1.00 94.88 269 LYS A O 1
ATOM 2163 N N . GLU A 1 270 ? 3.627 -3.752 -9.788 1.00 93.25 270 GLU A N 1
ATOM 2164 C CA . GLU A 1 270 ? 2.909 -2.884 -8.841 1.00 93.25 270 GLU A CA 1
ATOM 2165 C C . GLU A 1 270 ? 1.604 -3.541 -8.359 1.00 93.25 270 GLU A C 1
ATOM 2167 O O . GLU A 1 270 ? 1.346 -3.554 -7.154 1.00 93.25 270 GLU A O 1
ATOM 2172 N N . LEU A 1 271 ? 0.827 -4.174 -9.249 1.00 92.25 271 LEU A N 1
ATOM 2173 C CA . LEU A 1 271 ? -0.349 -4.960 -8.848 1.00 92.25 271 LEU A CA 1
ATOM 2174 C C . LEU A 1 271 ? 0.025 -6.175 -8.005 1.00 92.25 271 LEU A C 1
ATOM 2176 O O . LEU A 1 271 ? -0.632 -6.457 -7.006 1.00 92.25 271 LEU A O 1
ATOM 2180 N N . HIS A 1 272 ? 1.074 -6.908 -8.367 1.00 91.31 272 HIS A N 1
ATOM 2181 C CA . HIS A 1 272 ? 1.501 -8.061 -7.582 1.00 91.31 272 HIS A CA 1
ATOM 2182 C C . HIS A 1 272 ? 1.863 -7.670 -6.140 1.00 91.31 272 HIS A C 1
ATOM 2184 O O . HIS A 1 272 ? 1.493 -8.370 -5.194 1.00 91.31 272 HIS A O 1
ATOM 2190 N N . GLU A 1 273 ? 2.541 -6.536 -5.957 1.00 90.75 273 GLU A N 1
ATOM 2191 C CA . GLU A 1 273 ? 2.826 -5.981 -4.633 1.00 90.75 273 GLU A CA 1
ATOM 2192 C C . GLU A 1 273 ? 1.549 -5.495 -3.931 1.00 90.75 273 GLU A C 1
ATOM 2194 O O . GLU A 1 273 ? 1.341 -5.807 -2.758 1.00 90.75 273 GLU A O 1
ATOM 2199 N N . ALA A 1 274 ? 0.645 -4.817 -4.647 1.00 88.81 274 ALA A N 1
ATOM 2200 C CA . ALA A 1 274 ? -0.642 -4.366 -4.116 1.00 88.81 274 ALA A CA 1
ATOM 2201 C C . ALA A 1 274 ? -1.518 -5.534 -3.623 1.00 88.81 274 ALA A C 1
ATOM 2203 O O . ALA A 1 274 ? -2.133 -5.446 -2.559 1.00 88.81 274 ALA A O 1
ATOM 2204 N N . LYS A 1 275 ? -1.501 -6.671 -4.333 1.00 88.69 275 LYS A N 1
ATOM 2205 C CA . LYS A 1 275 ? -2.244 -7.891 -3.982 1.00 88.69 275 LYS A CA 1
ATOM 2206 C C . LYS A 1 275 ? -1.903 -8.417 -2.590 1.00 88.69 275 LYS A C 1
ATOM 2208 O O . LYS A 1 275 ? -2.762 -9.000 -1.936 1.00 88.69 275 LYS A O 1
ATOM 2213 N N . LYS A 1 276 ? -0.672 -8.206 -2.109 1.00 87.69 276 LYS A N 1
ATOM 2214 C CA . LYS A 1 276 ? -0.251 -8.635 -0.762 1.00 87.69 276 LYS A CA 1
ATOM 2215 C C . LYS A 1 276 ? -1.039 -7.944 0.351 1.00 87.69 276 LYS A C 1
ATOM 2217 O O . LYS A 1 276 ? -1.074 -8.457 1.466 1.00 87.69 276 LYS A O 1
ATOM 2222 N N . PHE A 1 277 ? -1.638 -6.794 0.050 1.00 81.81 277 PHE A N 1
ATOM 2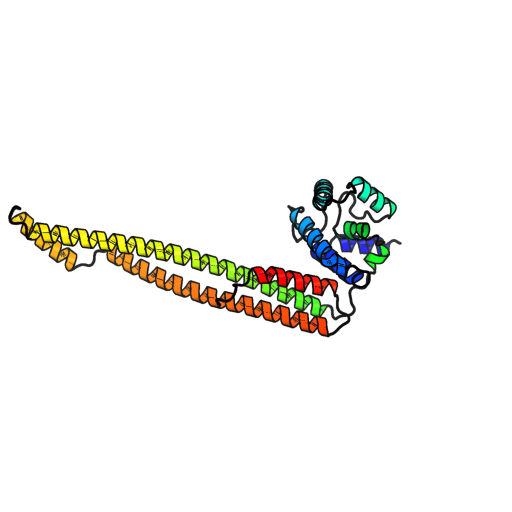223 C CA . PHE A 1 277 ? -2.402 -5.982 0.990 1.00 81.81 277 PHE A CA 1
ATOM 2224 C C . PHE A 1 277 ? -3.913 -6.120 0.832 1.00 81.81 277 PHE A C 1
ATOM 2226 O O . PHE A 1 277 ? -4.643 -5.573 1.654 1.00 81.81 277 PHE A O 1
ATOM 2233 N N . LEU A 1 278 ? -4.384 -6.840 -0.190 1.00 81.19 278 LEU A N 1
ATOM 2234 C CA . LEU A 1 278 ? -5.785 -7.227 -0.251 1.00 81.19 278 LEU A CA 1
ATOM 2235 C C . LEU A 1 278 ? -6.082 -8.233 0.865 1.00 81.19 278 LEU A C 1
ATOM 2237 O O . LEU A 1 278 ? -5.217 -9.055 1.205 1.00 81.19 278 LEU A O 1
ATOM 2241 N N . PRO A 1 279 ? -7.292 -8.195 1.440 1.00 76.38 279 PRO A N 1
ATOM 2242 C CA . PRO A 1 279 ? -7.678 -9.190 2.414 1.00 76.38 279 PRO A CA 1
ATOM 2243 C C . PRO A 1 279 ? -7.632 -10.551 1.727 1.00 76.38 279 PRO A C 1
ATOM 2245 O O . PRO A 1 279 ? -8.178 -10.754 0.644 1.00 76.38 279 PRO A O 1
ATOM 2248 N N . LYS A 1 280 ? -6.945 -11.512 2.348 1.00 69.25 280 LYS A N 1
ATOM 2249 C CA . LYS A 1 280 ? -7.091 -12.907 1.941 1.00 69.25 280 LYS A CA 1
ATOM 2250 C C . LYS A 1 280 ? -8.539 -13.246 2.250 1.00 69.25 280 LYS A C 1
ATOM 2252 O O . LYS A 1 280 ? -8.878 -13.325 3.430 1.00 69.25 280 LYS A O 1
ATOM 2257 N N . SER A 1 281 ? -9.380 -13.330 1.216 1.00 51.47 281 SER A N 1
ATOM 2258 C CA . SER A 1 281 ? -10.795 -13.678 1.347 1.00 51.47 281 SER A CA 1
ATOM 2259 C C . SER A 1 281 ? -10.932 -14.764 2.406 1.00 51.47 281 SER A C 1
ATOM 2261 O O . SER A 1 281 ? -10.175 -15.739 2.352 1.00 51.47 281 SER A O 1
ATOM 2263 N N . LYS A 1 282 ? -11.841 -14.587 3.371 1.00 39.66 282 LYS A N 1
ATOM 2264 C CA . LYS A 1 282 ? -12.172 -15.634 4.343 1.00 39.66 282 LYS A CA 1
ATOM 2265 C C . LYS A 1 282 ? -12.490 -16.915 3.559 1.00 39.66 282 LYS A C 1
ATOM 2267 O O . LYS A 1 282 ? -13.545 -16.987 2.936 1.00 39.66 282 LYS A O 1
ATOM 2272 N N . GLN A 1 283 ? -11.543 -17.851 3.523 1.00 30.69 283 GLN A N 1
ATOM 2273 C CA . GLN A 1 283 ? -11.834 -19.255 3.252 1.00 30.69 283 GLN A CA 1
ATOM 2274 C C . GLN A 1 283 ? -12.496 -19.843 4.491 1.00 30.69 283 GLN A C 1
ATOM 2276 O O . GLN A 1 283 ? -12.088 -19.446 5.610 1.00 30.69 283 GLN A O 1
#

pLDDT: mean 89.28, std 9.59, range [30.69, 97.88]

Secondary structure (DSSP, 8-state):
-HHHHHHHHHHHTS-HHHHHHHHHHHHGGGTHHHHHHHHHHHHHHHHHH-TTTGGG---B-HHHHHHHHHHTT-S--HHHHHHHHHHTT---STT-B-HHHHHHHHTT--HHHHHT----SS-HHHHHHHHHHHHHHHHHHHHHHHHHHHHHHHHHHHHHHHHHHHHHHHHHHHHHHHHHHHHH-TTS-HHHHHHHHHHHHHHHHS--HHHHHHHHHHHHHHHHHHHHHHHHHHHHHHHHHHHHHHHHHHHHHHHTSS--HHHHHHHHHHHHHHHTTS-----

Sequence (283 aa):
MSDDKSIFTELTHKSYPDQAKWYLNGFWSEGAQAEAENIWKFAHKFIELDQQNKKGGHKLDEFWSHKFLEDIKESHTVIALRNKLREANMQVNGNHMSLLEYLSFRYNKSLKAVAHAPQGEGDPREIEEAQAKLEAVQSALEAQRAQEEAVKQAEADQKAALADLNKQEEEYKTLVSSLETKSKDSAISLVQRNKAAAELSQVKSEDPLPLRKAKITSEATVRKLAKERKLAEEKTAQSEARFQEAVDFLEQVKRKGSVAFGSIWWMEKELHEAKKFLPKSKQ